Protein AF-A0A9N8F474-F1 (afdb_monomer)

pLDDT: mean 80.39, std 17.14, range [40.31, 98.0]

Structure (mmCIF, N/CA/C/O backbone):
data_AF-A0A9N8F474-F1
#
_entry.id   AF-A0A9N8F474-F1
#
loop_
_atom_site.group_PDB
_atom_site.id
_atom_site.type_symbol
_atom_site.label_atom_id
_atom_site.label_alt_id
_atom_site.label_comp_id
_atom_site.label_asym_id
_atom_site.label_entity_id
_atom_site.label_seq_id
_atom_site.pdbx_PDB_ins_code
_atom_site.Cartn_x
_atom_site.Cartn_y
_atom_site.Cartn_z
_atom_site.occupancy
_atom_site.B_iso_or_equiv
_atom_site.auth_seq_id
_atom_site.auth_comp_id
_atom_site.auth_asym_id
_atom_site.auth_atom_id
_atom_site.pdbx_PDB_model_num
ATOM 1 N N . MET A 1 1 ? -21.278 -28.109 50.507 1.00 54.94 1 MET A N 1
ATOM 2 C CA . MET A 1 1 ? -21.586 -27.695 49.120 1.00 54.94 1 MET A CA 1
ATOM 3 C C . MET A 1 1 ? -20.264 -27.519 48.391 1.00 54.94 1 MET A C 1
ATOM 5 O O . MET A 1 1 ? -19.401 -26.873 48.975 1.00 54.94 1 MET A O 1
ATOM 9 N N . PRO A 1 2 ? -20.052 -28.105 47.200 1.00 52.50 2 PRO A N 1
ATOM 10 C CA . PRO A 1 2 ? -18.845 -27.844 46.427 1.00 52.50 2 PRO A CA 1
ATOM 11 C C . PRO A 1 2 ? -18.921 -26.422 45.865 1.00 52.50 2 PRO A C 1
ATOM 13 O O . PRO A 1 2 ? -19.899 -26.062 45.213 1.00 52.50 2 PRO A O 1
ATOM 16 N N . THR A 1 3 ? -17.913 -25.607 46.153 1.00 63.47 3 THR A N 1
ATOM 17 C CA . THR A 1 3 ? -17.744 -24.276 45.567 1.00 63.47 3 THR A CA 1
ATOM 18 C C . THR A 1 3 ? -17.304 -24.424 44.117 1.00 63.47 3 THR A C 1
ATOM 20 O O . THR A 1 3 ? -16.264 -25.024 43.844 1.00 63.47 3 THR A O 1
ATOM 23 N N . VAL A 1 4 ? -18.104 -23.894 43.193 1.00 65.75 4 VAL A N 1
ATOM 24 C CA . VAL A 1 4 ? -17.741 -23.791 41.776 1.00 65.75 4 VAL A CA 1
ATOM 25 C C . VAL A 1 4 ? -16.506 -22.883 41.665 1.00 65.75 4 VAL A C 1
ATOM 27 O O . VAL A 1 4 ? -16.487 -21.836 42.321 1.00 65.75 4 VAL A O 1
ATOM 30 N N . PRO A 1 5 ? -15.470 -23.260 40.892 1.00 64.06 5 PRO A N 1
ATOM 31 C CA . PRO A 1 5 ? -14.311 -22.402 40.680 1.00 64.06 5 PRO A CA 1
ATOM 32 C C . PRO A 1 5 ? -14.749 -21.079 40.040 1.00 64.06 5 PRO A C 1
ATOM 34 O O . PRO A 1 5 ? -15.661 -21.093 39.210 1.00 64.06 5 PRO A O 1
ATOM 37 N N . PRO A 1 6 ? -14.125 -19.942 40.385 1.00 66.50 6 PRO A N 1
ATOM 38 C CA . PRO A 1 6 ? -14.430 -18.683 39.726 1.00 66.50 6 PRO A CA 1
ATOM 39 C C . PRO A 1 6 ? -14.176 -18.817 38.221 1.00 66.50 6 PRO A C 1
ATOM 41 O O . PRO A 1 6 ? -13.111 -19.272 37.798 1.00 66.50 6 PRO A O 1
ATOM 44 N N . THR A 1 7 ? -15.175 -18.443 37.423 1.00 70.62 7 THR A N 1
ATOM 45 C CA . THR A 1 7 ? -15.062 -18.343 35.967 1.00 70.62 7 THR A CA 1
ATOM 46 C C . THR A 1 7 ? -13.874 -17.444 35.637 1.00 70.62 7 THR A C 1
ATOM 48 O O . THR A 1 7 ? -13.759 -16.355 36.205 1.00 70.62 7 THR A O 1
ATOM 51 N N . ALA A 1 8 ? -12.976 -17.908 34.763 1.00 60.12 8 ALA A N 1
ATOM 52 C CA . ALA A 1 8 ? -11.821 -17.123 34.345 1.00 60.12 8 ALA A CA 1
ATOM 53 C C . ALA A 1 8 ? -12.282 -15.735 33.856 1.00 60.12 8 ALA A C 1
ATOM 55 O O . ALA A 1 8 ? -13.312 -15.651 33.178 1.00 60.12 8 ALA A O 1
ATOM 56 N N . PRO A 1 9 ? -11.565 -14.652 34.210 1.00 59.81 9 PRO A N 1
ATOM 57 C CA . PRO A 1 9 ? -11.902 -13.327 33.714 1.00 59.81 9 PRO A CA 1
ATOM 58 C C . PRO A 1 9 ? -11.896 -13.345 32.178 1.00 59.81 9 PRO A C 1
ATOM 60 O O . PRO A 1 9 ? -11.058 -14.035 31.588 1.00 59.81 9 PRO A O 1
ATOM 63 N N . PRO A 1 10 ? -12.825 -12.629 31.520 1.00 56.75 10 PRO A N 1
ATOM 64 C CA . PRO A 1 10 ? -12.856 -12.565 30.067 1.00 56.75 10 PRO A CA 1
ATOM 65 C C . PRO A 1 10 ? -11.490 -12.105 29.557 1.00 56.75 10 PRO A C 1
ATOM 67 O O . PRO A 1 10 ? -10.921 -11.138 30.066 1.00 56.75 10 PRO A O 1
ATOM 70 N N . THR A 1 11 ? -10.940 -12.831 28.585 1.00 60.16 11 THR A N 1
ATOM 71 C CA . THR A 1 11 ? -9.670 -12.484 27.950 1.00 60.16 11 THR A CA 1
ATOM 72 C C . THR A 1 11 ? -9.815 -11.097 27.332 1.00 60.16 11 THR A C 1
ATOM 74 O O . THR A 1 11 ? -10.579 -10.914 26.386 1.00 60.16 11 THR A O 1
ATOM 77 N N . VAL A 1 12 ? -9.127 -10.100 27.892 1.00 60.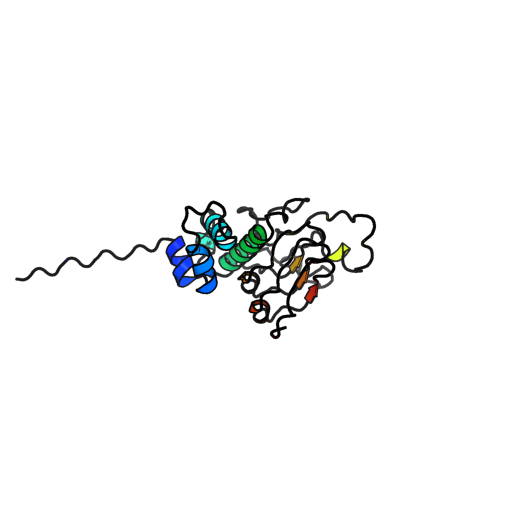81 12 VAL A N 1
ATOM 78 C CA . VAL A 1 12 ? -9.090 -8.759 27.306 1.00 60.81 12 VAL A CA 1
ATOM 79 C C . VAL A 1 12 ? -8.252 -8.859 26.038 1.00 60.81 12 VAL A C 1
ATOM 81 O O . VAL A 1 12 ? -7.035 -9.033 26.103 1.00 60.81 12 VAL A O 1
ATOM 84 N N . PHE A 1 13 ? -8.904 -8.803 24.881 1.00 72.25 13 PHE A N 1
ATOM 85 C CA . PHE A 1 13 ? -8.205 -8.710 23.608 1.00 72.25 13 PHE A CA 1
ATOM 86 C C . PHE A 1 13 ? -7.536 -7.342 23.509 1.00 72.25 13 PHE A C 1
ATOM 88 O O . PHE A 1 13 ? -8.200 -6.311 23.559 1.00 72.25 13 PHE A O 1
ATOM 95 N N . THR A 1 14 ? -6.210 -7.329 23.384 1.00 90.62 14 THR A N 1
ATOM 96 C CA . THR A 1 14 ? -5.489 -6.109 23.014 1.00 90.62 14 THR A CA 1
ATOM 97 C C . THR A 1 14 ? -5.844 -5.736 21.574 1.00 90.62 14 THR A C 1
ATOM 99 O O . THR A 1 14 ? -6.107 -6.625 20.763 1.00 90.62 14 THR A O 1
ATOM 102 N N . THR A 1 15 ? -5.804 -4.449 21.217 1.00 93.19 15 THR A N 1
ATOM 103 C CA . THR A 1 15 ? -6.051 -3.985 19.835 1.00 93.19 15 THR A CA 1
ATOM 104 C C . THR A 1 15 ? -5.166 -4.720 18.827 1.00 93.19 15 THR A C 1
ATOM 106 O O . THR A 1 15 ? -5.644 -5.195 17.801 1.00 93.19 15 THR A O 1
ATOM 109 N N . ARG A 1 16 ? -3.887 -4.923 19.173 1.00 94.19 16 ARG A N 1
ATOM 110 C CA . ARG A 1 16 ? -2.945 -5.740 18.394 1.00 94.19 16 ARG A CA 1
ATOM 111 C C . ARG A 1 16 ? -3.436 -7.178 18.212 1.00 94.19 16 ARG A C 1
ATOM 113 O O . ARG A 1 16 ? -3.408 -7.696 17.102 1.00 94.19 16 ARG A O 1
ATOM 120 N N . GLY A 1 17 ? -3.886 -7.823 19.290 1.00 93.31 17 GLY A N 1
ATOM 121 C CA . GLY A 1 17 ? -4.419 -9.184 19.245 1.00 93.31 17 GLY A CA 1
ATOM 122 C C . GLY A 1 17 ? -5.680 -9.291 18.388 1.00 93.31 17 GLY A C 1
ATOM 123 O O . GLY A 1 17 ? -5.787 -10.212 17.586 1.00 93.31 17 GLY A O 1
ATOM 124 N N . PHE A 1 18 ? -6.594 -8.325 18.504 1.00 94.31 18 PHE A N 1
ATOM 125 C CA . PHE A 1 18 ? -7.793 -8.246 17.671 1.00 94.31 18 PHE A CA 1
ATOM 126 C C . PHE A 1 18 ? -7.441 -8.140 16.181 1.00 94.31 18 PHE A C 1
ATOM 128 O O . PHE A 1 18 ? -7.927 -8.943 15.386 1.00 94.31 18 PHE A O 1
ATOM 135 N N . ILE A 1 19 ? -6.542 -7.220 15.816 1.00 95.88 19 ILE A N 1
ATOM 136 C CA . ILE A 1 19 ? -6.105 -7.026 14.427 1.00 95.88 19 ILE A CA 1
ATOM 137 C C . ILE A 1 19 ? -5.491 -8.306 13.852 1.00 95.88 19 ILE A C 1
ATOM 139 O O . ILE A 1 19 ? -5.886 -8.750 12.776 1.00 95.88 19 ILE A O 1
ATOM 143 N N . LEU A 1 20 ? -4.563 -8.925 14.585 1.00 94.56 20 LEU A N 1
ATOM 144 C CA . LEU A 1 20 ? -3.859 -10.129 14.140 1.00 94.56 20 LEU A CA 1
ATOM 145 C C . LEU A 1 20 ? -4.769 -11.349 13.973 1.00 94.56 20 LEU A C 1
ATOM 147 O O . LEU A 1 20 ? -4.460 -12.216 13.165 1.00 94.56 20 LEU A O 1
ATOM 151 N N . GLN A 1 21 ? -5.838 -11.449 14.762 1.00 93.19 21 GLN A N 1
ATOM 152 C CA . GLN A 1 21 ? -6.703 -12.632 14.775 1.00 93.19 21 GLN A CA 1
ATOM 153 C C . GLN A 1 21 ? -7.987 -12.466 13.964 1.00 93.19 21 GLN A C 1
ATOM 155 O O . GLN A 1 21 ? -8.597 -13.464 13.593 1.00 93.19 21 GLN A O 1
ATOM 160 N N . THR A 1 22 ? -8.422 -11.225 13.733 1.00 93.69 22 THR A N 1
ATOM 161 C CA . THR A 1 22 ? -9.752 -10.941 13.172 1.00 93.69 22 THR A CA 1
ATOM 162 C C . THR A 1 22 ? -9.691 -10.117 11.894 1.00 93.69 22 THR A C 1
ATOM 164 O O . THR A 1 22 ? -10.560 -10.269 11.040 1.00 93.69 22 THR A O 1
ATOM 167 N N . VAL A 1 23 ? -8.699 -9.234 11.758 1.00 95.75 23 VAL A N 1
ATOM 168 C CA . VAL A 1 23 ? -8.669 -8.240 10.675 1.00 95.75 23 VAL A CA 1
ATOM 169 C C . VAL A 1 23 ? -7.719 -8.654 9.556 1.00 95.75 23 VAL A C 1
ATOM 171 O O . VAL A 1 23 ? -8.081 -8.583 8.385 1.00 95.75 23 VAL A O 1
ATOM 174 N N . LEU A 1 24 ? -6.503 -9.084 9.899 1.00 96.50 24 LEU A N 1
ATOM 175 C CA . LEU A 1 24 ? -5.498 -9.484 8.915 1.00 96.50 24 LEU A CA 1
ATOM 176 C C . LEU A 1 24 ? -5.689 -10.948 8.483 1.00 96.50 24 LEU A C 1
ATOM 178 O O . LEU A 1 24 ? -5.921 -11.803 9.337 1.00 96.50 24 LEU A O 1
ATOM 182 N N . PRO A 1 25 ? -5.519 -11.276 7.187 1.00 95.06 25 PRO A N 1
ATOM 183 C CA . PRO A 1 25 ? -5.459 -12.662 6.733 1.00 95.06 25 PRO A CA 1
ATOM 184 C C . PRO A 1 25 ? -4.315 -13.442 7.393 1.00 95.06 25 PRO A C 1
ATOM 186 O O . PRO A 1 25 ? -3.241 -12.888 7.637 1.00 95.06 25 PRO A O 1
ATOM 189 N N . ASP A 1 26 ? -4.499 -14.753 7.578 1.00 93.75 26 ASP A N 1
ATOM 190 C CA . ASP A 1 26 ? -3.534 -15.651 8.233 1.00 93.75 26 ASP A CA 1
ATOM 191 C C . ASP A 1 26 ? -2.095 -15.517 7.714 1.00 93.75 26 ASP A C 1
ATOM 193 O O . ASP A 1 26 ? -1.146 -15.544 8.497 1.00 93.75 26 ASP A O 1
ATOM 197 N N . ALA A 1 27 ? -1.914 -15.404 6.395 1.00 92.44 27 ALA A N 1
ATOM 198 C CA . ALA A 1 27 ? -0.589 -15.289 5.787 1.00 92.44 27 ALA A CA 1
ATOM 199 C C . ALA A 1 27 ? 0.128 -14.004 6.237 1.00 92.44 27 ALA A C 1
ATOM 201 O O . ALA A 1 27 ? 1.267 -14.059 6.702 1.00 92.44 27 ALA A O 1
ATOM 202 N N . THR A 1 28 ? -0.574 -12.872 6.190 1.00 95.25 28 THR A N 1
ATOM 203 C CA . THR A 1 28 ? -0.078 -11.572 6.651 1.00 95.25 28 THR A CA 1
ATOM 204 C C . THR A 1 28 ? 0.131 -11.560 8.164 1.00 95.25 28 THR A C 1
ATOM 206 O O . THR A 1 28 ? 1.181 -11.126 8.631 1.00 95.25 28 THR A O 1
ATOM 209 N N . ALA A 1 29 ? -0.808 -12.099 8.948 1.00 94.38 29 ALA A N 1
ATOM 210 C CA . ALA A 1 29 ? -0.666 -12.196 10.401 1.00 94.38 29 ALA A CA 1
ATOM 211 C C . ALA A 1 29 ? 0.572 -13.020 10.799 1.00 94.38 29 ALA A C 1
ATOM 213 O O . ALA A 1 29 ? 1.308 -12.637 11.706 1.00 94.38 29 ALA A O 1
ATOM 214 N N . ARG A 1 30 ? 0.868 -14.114 10.084 1.00 91.38 30 ARG A N 1
ATOM 215 C CA . ARG A 1 30 ? 2.106 -14.887 10.279 1.00 91.38 30 ARG A CA 1
ATOM 216 C C . ARG A 1 30 ? 3.356 -14.104 9.896 1.00 91.38 30 ARG A C 1
ATOM 218 O O . ARG A 1 30 ? 4.344 -14.214 10.611 1.00 91.38 30 ARG A O 1
ATOM 225 N N . ALA A 1 31 ? 3.324 -13.315 8.823 1.00 90.38 31 ALA A N 1
ATOM 226 C CA . ALA A 1 31 ? 4.448 -12.458 8.433 1.00 90.38 31 ALA A CA 1
ATOM 227 C C . ALA A 1 31 ? 4.742 -11.353 9.467 1.00 90.38 31 ALA A C 1
ATOM 229 O O . ALA A 1 31 ? 5.889 -10.932 9.613 1.00 90.38 31 ALA A O 1
ATOM 230 N N . VAL A 1 32 ? 3.720 -10.909 10.206 1.00 91.00 32 VAL A N 1
ATOM 231 C CA . VAL A 1 32 ? 3.880 -10.021 11.366 1.00 91.00 32 VAL A CA 1
ATOM 232 C C . VAL A 1 32 ? 4.442 -10.774 12.578 1.00 91.00 32 VAL A C 1
ATOM 234 O O . VAL A 1 32 ? 5.314 -10.257 13.263 1.00 91.00 32 VAL A O 1
ATOM 237 N N . ILE A 1 33 ? 3.916 -11.966 12.886 1.00 85.69 33 ILE A N 1
ATOM 238 C CA . ILE A 1 33 ? 4.252 -12.707 14.116 1.00 85.69 33 ILE A CA 1
ATOM 239 C C . ILE A 1 33 ? 5.614 -13.392 14.039 1.00 85.69 33 ILE A C 1
ATOM 241 O O . ILE A 1 33 ? 6.302 -13.429 15.049 1.00 85.69 33 ILE A O 1
ATOM 245 N N . GLY A 1 34 ? 6.003 -13.926 12.878 1.00 75.56 34 GLY A N 1
ATOM 246 C CA . GLY A 1 34 ? 7.285 -14.621 12.674 1.00 75.56 34 GLY A CA 1
ATOM 247 C C . GLY A 1 34 ? 8.519 -13.718 12.781 1.00 75.56 34 GLY A C 1
ATOM 248 O O . GLY A 1 34 ? 9.623 -14.133 12.443 1.00 75.56 34 GLY A O 1
ATOM 249 N N . ASP A 1 35 ? 8.303 -12.482 13.211 1.00 68.12 35 ASP A N 1
ATOM 250 C CA . ASP A 1 35 ? 9.274 -11.462 13.518 1.00 68.12 35 ASP A CA 1
ATOM 251 C C . ASP A 1 35 ? 9.293 -11.343 15.051 1.00 68.12 35 ASP A C 1
ATOM 253 O O . ASP A 1 35 ? 8.537 -10.575 15.646 1.00 68.12 35 ASP A O 1
ATOM 257 N N . ASP A 1 36 ? 10.066 -12.215 15.705 1.00 53.78 36 ASP A N 1
ATOM 258 C CA . ASP A 1 36 ? 10.011 -12.493 17.148 1.00 53.78 36 ASP A CA 1
ATOM 259 C C . ASP A 1 36 ? 10.498 -11.323 18.038 1.00 53.78 36 ASP A C 1
ATOM 261 O O . ASP A 1 36 ? 11.230 -11.554 18.987 1.00 53.78 36 ASP A O 1
ATOM 265 N N . GLY A 1 37 ? 10.179 -10.055 17.754 1.00 53.81 37 GLY A N 1
ATOM 266 C CA . GLY A 1 37 ? 10.470 -8.874 18.594 1.00 53.81 37 GLY A CA 1
ATOM 267 C C . GLY A 1 37 ? 11.953 -8.565 18.885 1.00 53.81 37 GLY A C 1
ATOM 268 O O . GLY A 1 37 ? 12.254 -7.497 19.410 1.00 53.81 37 GLY A O 1
ATOM 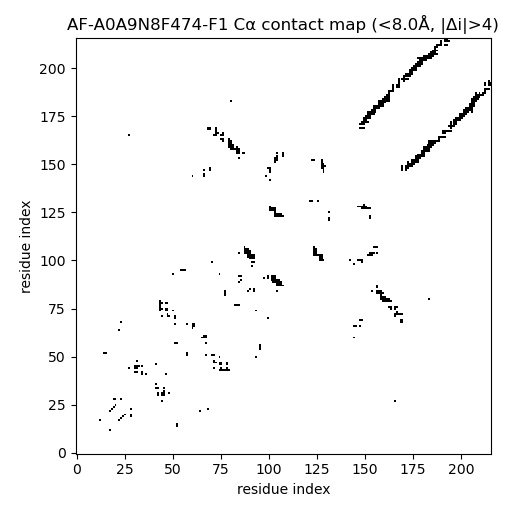269 N N . ASP A 1 38 ? 12.856 -9.477 18.530 1.00 54.78 38 ASP A N 1
ATOM 270 C CA . ASP A 1 38 ? 14.304 -9.491 18.766 1.00 54.78 38 ASP A CA 1
ATOM 271 C C . ASP A 1 38 ? 15.071 -9.627 17.431 1.00 54.78 38 ASP A C 1
ATOM 273 O O . ASP A 1 38 ? 16.297 -9.760 17.380 1.00 54.78 38 ASP A O 1
ATOM 277 N N . SER A 1 39 ? 14.348 -9.605 16.306 1.00 59.03 39 SER A N 1
ATOM 278 C CA . SER A 1 39 ? 14.930 -9.577 14.972 1.00 59.03 39 SER A CA 1
ATOM 279 C C . SER A 1 39 ? 15.583 -8.213 14.732 1.00 59.03 39 SER A C 1
ATOM 281 O O . SER A 1 39 ? 14.953 -7.159 14.757 1.00 59.03 39 SER A O 1
ATOM 283 N N . ALA A 1 40 ? 16.882 -8.226 14.431 1.00 65.62 40 ALA A N 1
ATOM 284 C CA . ALA A 1 40 ? 17.643 -7.020 14.088 1.00 65.62 40 ALA A CA 1
ATOM 285 C C . ALA A 1 40 ? 17.110 -6.280 12.837 1.00 65.62 40 ALA A C 1
ATOM 287 O O . ALA A 1 40 ? 17.565 -5.179 12.533 1.00 65.62 40 ALA A O 1
ATOM 288 N N . MET A 1 41 ? 16.185 -6.897 12.093 1.00 71.75 41 MET A N 1
ATOM 289 C CA . MET A 1 41 ? 15.582 -6.403 10.857 1.00 71.75 41 MET A CA 1
ATOM 290 C C . MET A 1 41 ? 14.106 -6.833 10.819 1.00 71.75 41 MET A C 1
ATOM 292 O O . MET A 1 41 ? 13.839 -7.962 10.403 1.00 71.75 41 MET A O 1
ATOM 296 N N . PRO A 1 42 ? 13.163 -5.976 11.240 1.00 87.62 42 PRO A N 1
ATOM 297 C CA . PRO A 1 42 ? 11.756 -6.340 11.262 1.00 87.62 42 PRO A CA 1
ATOM 298 C C . PRO A 1 42 ? 11.149 -6.453 9.855 1.00 87.62 42 PRO A C 1
ATOM 300 O O . PRO A 1 42 ? 11.547 -5.736 8.929 1.00 87.62 42 PRO A O 1
ATOM 303 N N . SER A 1 43 ? 10.152 -7.322 9.681 1.00 91.88 43 SER A N 1
ATOM 304 C CA . SER A 1 43 ? 9.441 -7.494 8.411 1.00 91.88 43 SER A CA 1
ATOM 305 C C . SER A 1 43 ? 8.669 -6.219 8.030 1.00 91.88 43 SER A C 1
ATOM 307 O O . SER A 1 43 ? 8.256 -5.455 8.909 1.00 91.88 43 SER A O 1
ATOM 309 N N . PRO A 1 44 ? 8.438 -5.945 6.731 1.00 94.94 44 PRO A N 1
ATOM 310 C CA . PRO A 1 44 ? 7.611 -4.813 6.315 1.00 94.94 44 PRO A CA 1
ATOM 311 C C . PRO A 1 44 ? 6.208 -4.815 6.931 1.00 94.94 44 PRO A C 1
ATOM 313 O O . PRO A 1 44 ? 5.703 -3.757 7.296 1.00 94.94 44 PRO A O 1
ATOM 316 N N . GLN A 1 45 ? 5.598 -5.994 7.081 1.00 96.19 45 GLN A N 1
ATOM 317 C CA . GLN A 1 45 ? 4.280 -6.169 7.691 1.00 96.19 45 GLN A CA 1
ATOM 318 C C . GLN A 1 45 ? 4.310 -5.839 9.187 1.00 96.19 45 GLN A C 1
ATOM 320 O O . GLN A 1 45 ? 3.419 -5.151 9.683 1.00 96.19 45 GLN A O 1
ATOM 325 N N . SER A 1 46 ? 5.341 -6.302 9.901 1.00 94.94 46 SER A N 1
ATOM 326 C CA . SER A 1 46 ? 5.557 -5.994 11.318 1.00 94.94 46 SER A CA 1
ATOM 327 C C . SER A 1 46 ? 5.716 -4.487 11.530 1.00 94.94 46 SER A C 1
ATOM 329 O O . SER A 1 46 ? 4.964 -3.884 12.294 1.00 94.94 46 SER A O 1
ATOM 331 N N . GLN A 1 47 ? 6.588 -3.840 10.749 1.00 94.88 47 GLN A N 1
ATOM 332 C CA . GLN A 1 47 ? 6.774 -2.385 10.789 1.00 94.88 47 GLN A CA 1
ATOM 333 C C . GLN A 1 47 ? 5.480 -1.619 10.472 1.00 94.88 47 GLN A C 1
ATOM 335 O O . GLN A 1 47 ? 5.154 -0.650 11.158 1.00 94.88 47 GLN A O 1
ATOM 340 N N . ALA A 1 48 ? 4.719 -2.061 9.467 1.00 97.06 48 ALA A N 1
ATOM 341 C CA . ALA A 1 48 ? 3.443 -1.454 9.106 1.00 97.06 48 ALA A CA 1
ATOM 342 C C . ALA A 1 48 ? 2.405 -1.570 10.227 1.00 97.06 48 ALA A C 1
ATOM 344 O O . ALA A 1 48 ? 1.728 -0.583 10.526 1.00 97.06 48 ALA A O 1
ATOM 345 N N . LEU A 1 49 ? 2.301 -2.739 10.874 1.00 96.81 49 LEU A N 1
ATOM 346 C CA . LEU A 1 49 ? 1.377 -2.925 11.989 1.00 96.81 49 LEU A CA 1
ATOM 347 C C . LEU A 1 49 ? 1.761 -2.023 13.162 1.00 96.81 49 LEU A C 1
ATOM 349 O O . LEU A 1 49 ? 0.913 -1.285 13.660 1.00 96.81 49 LEU A O 1
ATOM 353 N N . GLU A 1 50 ? 3.026 -2.047 13.581 1.00 95.31 50 GLU A N 1
ATOM 354 C CA . GLU A 1 50 ? 3.495 -1.251 14.718 1.00 95.31 50 GLU A CA 1
ATOM 355 C C . GLU A 1 50 ? 3.347 0.258 14.465 1.00 95.31 50 GLU A C 1
ATOM 357 O O . GLU A 1 50 ? 3.008 1.001 15.385 1.00 95.31 50 GLU A O 1
ATOM 362 N N . TRP A 1 51 ? 3.505 0.715 13.217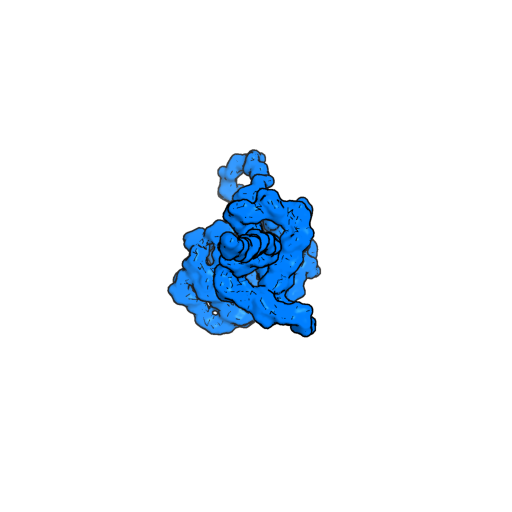 1.00 96.19 51 TRP A N 1
ATOM 363 C CA . TRP A 1 51 ? 3.168 2.085 12.826 1.00 96.19 51 TRP A CA 1
ATOM 364 C C . TRP A 1 51 ? 1.656 2.354 12.940 1.00 96.19 51 TRP A C 1
ATOM 366 O O . TRP A 1 51 ? 1.250 3.296 13.614 1.00 96.19 51 TRP A O 1
ATOM 376 N N . THR A 1 52 ? 0.784 1.507 12.376 1.00 96.56 52 THR A N 1
ATOM 377 C CA . THR A 1 52 ? -0.677 1.724 12.479 1.00 96.56 52 THR A CA 1
ATOM 378 C C . THR A 1 52 ? -1.199 1.711 13.919 1.00 96.56 52 THR A C 1
ATOM 380 O O . THR A 1 52 ? -2.099 2.482 14.242 1.00 96.56 52 THR A O 1
ATOM 383 N N . LEU A 1 53 ? -0.624 0.887 14.803 1.00 96.00 53 LEU A N 1
ATOM 384 C CA . LEU A 1 53 ? -0.995 0.817 16.222 1.00 96.00 53 LEU A CA 1
ATOM 385 C C . LEU A 1 53 ? -0.684 2.105 16.996 1.00 96.00 53 LEU A C 1
ATOM 387 O O . LEU A 1 53 ? -1.270 2.333 18.053 1.00 96.00 53 LEU A O 1
ATOM 391 N N . GLN A 1 54 ? 0.226 2.935 16.485 1.00 96.69 54 GLN A N 1
ATOM 392 C CA . GLN A 1 54 ? 0.584 4.222 17.078 1.00 96.69 54 GLN A CA 1
ATOM 393 C C . GLN A 1 54 ? -0.283 5.380 16.574 1.00 96.69 54 GLN A C 1
ATOM 395 O O . GLN A 1 54 ? -0.122 6.501 17.057 1.00 96.69 54 GLN A O 1
ATOM 400 N N . ASP A 1 55 ? -1.197 5.141 15.629 1.00 95.62 55 ASP A N 1
ATOM 401 C CA . ASP A 1 55 ? -2.095 6.180 15.140 1.00 95.62 55 ASP A CA 1
ATOM 402 C C . ASP A 1 55 ? -3.110 6.591 16.225 1.00 95.62 55 ASP A C 1
ATOM 404 O O . ASP A 1 55 ? -3.958 5.778 16.608 1.00 95.62 55 ASP A O 1
ATOM 408 N N . PRO A 1 56 ? -3.112 7.864 16.674 1.00 95.25 56 PRO A N 1
ATOM 409 C CA . PRO A 1 56 ? -4.066 8.349 17.673 1.00 95.25 56 PRO A CA 1
ATOM 410 C C . PRO A 1 56 ? -5.537 8.235 17.247 1.00 95.25 56 PRO A C 1
ATOM 412 O O . PRO A 1 56 ? -6.429 8.290 18.090 1.00 95.25 56 PRO A O 1
ATOM 415 N N . SER A 1 57 ? -5.798 8.117 15.944 1.00 92.81 57 SER A N 1
ATOM 416 C CA . SER A 1 57 ? -7.131 8.007 15.356 1.00 92.81 57 SER A CA 1
ATOM 417 C C . SER A 1 57 ? -7.546 6.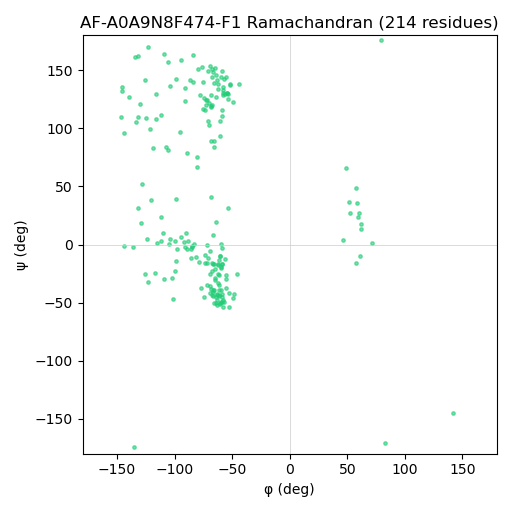575 15.010 1.00 92.81 57 SER A C 1
ATOM 419 O O . SER A 1 57 ? -8.655 6.397 14.512 1.00 92.81 57 SER A O 1
ATOM 421 N N . LEU A 1 58 ? -6.726 5.554 15.305 1.00 93.56 58 LEU A N 1
ATOM 422 C CA . LEU A 1 58 ? -6.990 4.151 14.942 1.00 93.56 58 LEU A CA 1
ATOM 423 C C . LEU A 1 58 ? -8.404 3.681 15.312 1.00 93.56 58 LEU A C 1
ATOM 425 O O . LEU A 1 58 ? -9.104 3.090 14.492 1.00 93.56 58 LEU A O 1
ATOM 429 N N . GLU A 1 59 ? -8.858 3.980 16.529 1.00 91.56 59 GLU A N 1
ATOM 430 C CA . GLU A 1 59 ? -10.180 3.556 17.010 1.00 91.56 59 GLU A CA 1
ATOM 431 C C . GLU A 1 59 ? -11.338 4.132 16.184 1.00 91.56 59 GLU A C 1
ATOM 433 O O . GLU A 1 59 ? -12.398 3.516 16.105 1.00 91.56 59 GLU A O 1
ATOM 438 N N . THR A 1 60 ? -11.138 5.279 15.526 1.00 89.69 60 THR A N 1
ATOM 439 C CA . THR A 1 60 ? -12.177 5.925 14.706 1.00 89.69 60 THR A CA 1
ATOM 440 C C . THR A 1 60 ? -12.466 5.176 13.408 1.00 89.69 60 THR A C 1
ATOM 442 O O . THR A 1 60 ? -13.502 5.418 12.797 1.00 89.69 60 THR A O 1
ATOM 445 N N . TYR A 1 61 ? -11.570 4.271 13.001 1.00 89.31 61 TYR A N 1
ATOM 446 C CA . TYR A 1 61 ? -11.587 3.651 11.676 1.00 89.31 61 TYR A CA 1
ATOM 447 C C . TYR A 1 61 ? -11.342 2.155 11.655 1.00 89.31 61 TYR A C 1
ATOM 449 O O . TYR A 1 61 ? -11.369 1.515 10.605 1.00 89.31 61 TYR A O 1
ATOM 457 N N . LEU A 1 62 ? -11.090 1.576 12.822 1.00 91.00 62 LEU A N 1
ATOM 458 C CA . LEU A 1 62 ? -10.911 0.143 12.945 1.00 91.00 62 LEU A CA 1
ATOM 459 C C . LEU A 1 62 ? -12.241 -0.615 12.822 1.00 91.00 62 LEU A C 1
ATOM 461 O O . LEU A 1 62 ? -12.211 -1.811 12.597 1.00 91.00 62 LEU A O 1
ATOM 465 N N . GLN A 1 63 ? -13.402 0.036 12.944 1.00 86.88 63 GLN A N 1
ATOM 466 C CA . GLN A 1 63 ? -14.695 -0.659 12.935 1.00 86.88 63 GLN A CA 1
ATOM 467 C C . GLN A 1 63 ? -15.069 -1.251 11.564 1.00 86.88 63 GLN A C 1
ATOM 469 O O . GLN A 1 63 ? -15.590 -2.364 11.508 1.00 86.88 63 GLN A O 1
ATOM 474 N N . ASP A 1 64 ? -14.828 -0.519 10.473 1.00 83.06 64 ASP A N 1
ATOM 475 C CA . ASP A 1 64 ? -15.091 -0.985 9.101 1.00 83.06 64 ASP A CA 1
ATOM 476 C C . ASP A 1 64 ? -13.927 -1.792 8.504 1.00 83.06 64 ASP A C 1
ATOM 478 O O . ASP A 1 64 ? -14.084 -2.435 7.467 1.00 83.06 64 ASP A O 1
ATOM 482 N N . HIS A 1 65 ? -12.767 -1.766 9.166 1.00 91.00 65 HIS A N 1
ATOM 483 C CA . HIS A 1 65 ? -11.481 -2.310 8.727 1.00 91.00 65 HIS A CA 1
ATOM 484 C C . HIS A 1 65 ? -10.947 -1.770 7.390 1.00 91.00 65 HIS A C 1
ATOM 486 O O . HIS A 1 65 ? -9.764 -1.956 7.114 1.00 91.00 65 HIS A O 1
ATOM 492 N N . GLN A 1 66 ? -11.753 -1.116 6.554 1.00 90.00 66 GLN A N 1
ATOM 493 C CA . GLN A 1 66 ? -11.399 -0.724 5.195 1.00 90.00 66 GLN A CA 1
ATOM 494 C C . GLN A 1 66 ? -10.244 0.268 5.218 1.00 90.00 66 GLN A C 1
ATOM 496 O O . GLN A 1 66 ? -9.219 0.045 4.569 1.00 90.00 66 GLN A O 1
ATOM 501 N N . ARG A 1 67 ? -10.376 1.344 6.000 1.00 92.25 67 ARG A N 1
ATOM 502 C CA . ARG A 1 67 ? -9.312 2.348 6.081 1.00 92.25 67 ARG A CA 1
ATOM 503 C C . ARG A 1 67 ? -8.078 1.805 6.797 1.00 92.25 67 ARG A C 1
ATOM 505 O O . ARG A 1 67 ? -6.954 2.102 6.396 1.00 92.25 67 ARG A O 1
ATOM 512 N N . PHE A 1 68 ? -8.270 0.956 7.809 1.00 95.50 68 PHE A N 1
ATOM 513 C CA . PHE A 1 68 ? -7.161 0.259 8.459 1.00 95.50 68 PHE A CA 1
ATOM 514 C C . PHE A 1 68 ? -6.359 -0.578 7.450 1.00 95.50 68 PHE A C 1
ATOM 516 O O . PHE A 1 68 ? -5.152 -0.383 7.327 1.00 95.50 68 PHE A O 1
ATOM 523 N N . LEU A 1 69 ? -7.020 -1.456 6.690 1.00 96.69 69 LEU A N 1
ATOM 524 C CA . LEU A 1 69 ? -6.388 -2.322 5.692 1.00 96.69 69 LEU A CA 1
ATOM 525 C C . LEU A 1 69 ? -5.711 -1.510 4.584 1.00 96.69 69 LEU A C 1
ATOM 527 O O . LEU A 1 69 ? -4.601 -1.843 4.172 1.00 96.69 69 LEU A O 1
ATOM 531 N N . GLN A 1 70 ? -6.334 -0.412 4.153 1.00 95.19 70 GLN A N 1
ATOM 532 C CA . GLN A 1 70 ? -5.770 0.517 3.179 1.00 95.19 70 GLN A CA 1
ATOM 533 C C . GLN A 1 70 ? -4.459 1.146 3.675 1.00 95.19 70 GLN A C 1
ATOM 535 O O . GLN A 1 70 ? -3.438 1.084 2.984 1.00 95.19 70 GLN A O 1
ATOM 540 N N . ARG A 1 71 ? -4.445 1.703 4.890 1.00 95.88 71 ARG A N 1
ATOM 541 C CA . ARG A 1 71 ? -3.235 2.312 5.469 1.00 95.88 71 ARG A CA 1
ATOM 542 C C . ARG A 1 71 ? -2.172 1.268 5.790 1.00 95.88 71 ARG A C 1
ATOM 544 O O . ARG A 1 71 ? -0.998 1.512 5.528 1.00 95.88 71 ARG A O 1
ATOM 551 N N . PHE A 1 72 ? -2.572 0.096 6.277 1.00 97.94 72 PHE A N 1
ATOM 552 C CA . PHE A 1 72 ? -1.675 -1.028 6.528 1.00 97.94 72 PHE A CA 1
ATOM 553 C C . PHE A 1 72 ? -0.988 -1.514 5.242 1.00 97.94 72 PHE A C 1
ATOM 555 O O . PHE A 1 72 ? 0.227 -1.708 5.228 1.00 97.94 72 PHE A O 1
ATOM 562 N N . ALA A 1 73 ? -1.725 -1.651 4.138 1.00 97.75 73 ALA A N 1
ATOM 563 C CA . ALA A 1 73 ? -1.171 -2.054 2.848 1.00 97.75 73 ALA A CA 1
ATOM 564 C C . ALA A 1 73 ? -0.171 -1.036 2.294 1.00 97.75 73 ALA A C 1
ATOM 566 O O . ALA A 1 73 ? 0.927 -1.403 1.872 1.00 97.75 73 ALA A O 1
ATOM 567 N N . LEU A 1 74 ? -0.517 0.253 2.345 1.00 95.88 74 LEU A N 1
ATOM 568 C CA . LEU A 1 74 ? 0.363 1.333 1.898 1.00 95.88 74 LEU A CA 1
ATOM 569 C C . LEU A 1 74 ? 1.610 1.460 2.786 1.00 95.88 74 LEU A C 1
ATOM 571 O O . LEU A 1 74 ? 2.710 1.653 2.269 1.00 95.88 74 LEU A O 1
ATOM 575 N N . ALA A 1 75 ? 1.478 1.288 4.103 1.00 96.44 75 ALA A N 1
ATOM 576 C CA . ALA A 1 75 ? 2.618 1.248 5.016 1.00 96.44 75 ALA A CA 1
ATOM 577 C C . ALA A 1 75 ? 3.503 0.016 4.770 1.00 96.44 75 ALA A C 1
ATOM 579 O O . ALA A 1 75 ? 4.727 0.125 4.726 1.00 96.44 75 ALA A O 1
ATOM 580 N N . THR A 1 76 ? 2.912 -1.150 4.511 1.00 97.00 76 THR A N 1
ATOM 581 C CA . THR A 1 76 ? 3.676 -2.351 4.140 1.00 97.00 76 THR A CA 1
ATOM 582 C C . THR A 1 76 ? 4.443 -2.111 2.841 1.00 97.00 76 THR A C 1
ATOM 584 O O . THR A 1 76 ? 5.633 -2.412 2.764 1.00 97.00 76 THR A O 1
ATOM 587 N N . PHE A 1 77 ? 3.807 -1.491 1.841 1.00 95.19 77 PHE A N 1
ATOM 588 C CA . PHE A 1 77 ? 4.464 -1.090 0.597 1.00 95.19 77 PHE A CA 1
ATOM 589 C C . PHE A 1 77 ? 5.638 -0.131 0.846 1.00 95.19 77 PHE A C 1
ATOM 591 O O . PHE A 1 77 ? 6.738 -0.358 0.332 1.00 95.19 77 PHE A O 1
ATOM 598 N N . TYR A 1 78 ? 5.451 0.877 1.699 1.00 93.56 78 TYR A N 1
ATOM 599 C CA . TYR A 1 78 ? 6.509 1.792 2.128 1.00 93.56 78 TYR A CA 1
ATOM 600 C C . TYR A 1 78 ? 7.729 1.037 2.676 1.00 93.56 78 TYR A C 1
ATOM 602 O O . TYR A 1 78 ? 8.852 1.230 2.202 1.00 93.56 78 TYR A O 1
ATOM 610 N N . TYR A 1 79 ? 7.525 0.143 3.646 1.00 93.75 79 TYR A N 1
ATOM 611 C CA . TYR A 1 79 ? 8.624 -0.587 4.283 1.00 93.75 79 TYR A CA 1
ATOM 612 C C . TYR A 1 79 ? 9.245 -1.636 3.353 1.00 93.75 79 TYR A C 1
ATOM 614 O O . TYR A 1 79 ? 10.464 -1.803 3.338 1.00 93.75 79 TYR A O 1
ATOM 622 N N . SER A 1 80 ? 8.441 -2.275 2.498 1.00 94.50 80 SER A N 1
ATOM 623 C CA . SER A 1 80 ? 8.911 -3.250 1.503 1.00 94.50 80 SER A CA 1
ATOM 624 C C . SER A 1 80 ? 9.790 -2.636 0.411 1.00 94.50 80 SER A C 1
ATOM 626 O O . SER A 1 80 ? 10.510 -3.361 -0.270 1.00 94.50 80 SER A O 1
ATOM 628 N N . THR A 1 81 ? 9.756 -1.307 0.268 1.00 91.38 81 THR A N 1
ATOM 629 C CA . THR A 1 81 ? 10.547 -0.526 -0.694 1.00 91.38 81 THR A CA 1
ATOM 630 C C . THR A 1 81 ? 11.601 0.355 -0.010 1.00 91.38 81 THR A C 1
ATOM 632 O O . THR A 1 81 ? 12.057 1.362 -0.567 1.00 91.38 81 THR A O 1
ATOM 635 N N . ASN A 1 82 ? 12.001 -0.032 1.210 1.00 87.25 82 ASN A N 1
ATOM 636 C CA . ASN A 1 82 ? 13.046 0.602 2.019 1.00 87.25 82 ASN A CA 1
ATOM 637 C C . ASN A 1 82 ? 12.766 2.080 2.364 1.00 87.25 82 ASN A C 1
ATOM 639 O O . ASN A 1 82 ? 13.689 2.885 2.506 1.00 87.25 82 ASN A O 1
ATOM 643 N N . GLY A 1 83 ? 11.488 2.472 2.423 1.00 77.69 83 GLY A N 1
ATOM 644 C CA . GLY A 1 83 ? 11.067 3.851 2.682 1.00 77.69 83 GLY A CA 1
ATOM 645 C C . GLY A 1 83 ? 11.529 4.864 1.632 1.00 77.69 83 GLY A C 1
ATOM 646 O O . GLY A 1 83 ? 11.458 6.074 1.851 1.00 77.69 83 GLY A O 1
ATOM 647 N N . ASN A 1 84 ? 12.009 4.401 0.472 1.00 70.12 84 ASN A N 1
ATOM 648 C CA . ASN A 1 84 ? 12.485 5.284 -0.594 1.00 70.12 84 ASN A CA 1
ATOM 649 C C . ASN A 1 84 ? 11.348 6.043 -1.287 1.00 70.12 84 ASN A C 1
ATOM 651 O O . ASN A 1 84 ? 11.607 7.045 -1.949 1.00 70.12 84 ASN A O 1
ATOM 655 N N . VAL A 1 85 ? 10.100 5.651 -1.026 1.00 62.81 85 VAL A N 1
ATOM 656 C CA . VAL A 1 85 ? 8.895 6.419 -1.351 1.00 62.81 85 VAL A CA 1
ATOM 657 C C . VAL A 1 85 ? 8.853 7.814 -0.700 1.00 62.81 85 VAL A C 1
ATOM 659 O O . VAL A 1 85 ? 7.923 8.544 -0.996 1.00 62.81 85 VAL A O 1
ATOM 662 N N . SER A 1 86 ? 9.820 8.221 0.138 1.00 55.66 86 SER A N 1
ATOM 663 C CA . SER A 1 86 ? 9.892 9.563 0.762 1.00 55.66 86 SER A CA 1
ATOM 664 C C . SER A 1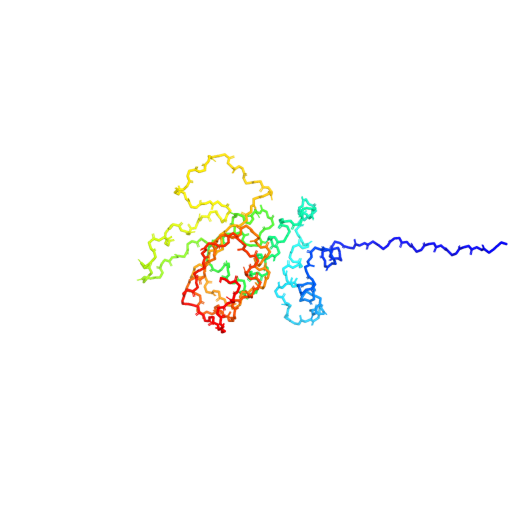 86 ? 11.094 10.425 0.345 1.00 55.66 86 SER A C 1
ATOM 666 O O . SER A 1 86 ? 11.270 11.524 0.867 1.00 55.66 86 SER A O 1
ATOM 668 N N . ARG A 1 87 ? 11.981 9.956 -0.548 1.00 56.84 87 ARG A N 1
ATOM 669 C CA . ARG A 1 87 ? 13.290 10.613 -0.782 1.00 56.84 87 ARG A CA 1
ATOM 670 C C . ARG A 1 87 ? 13.300 11.779 -1.782 1.00 56.84 87 ARG A C 1
ATOM 672 O O . ARG A 1 87 ? 14.351 12.392 -1.955 1.00 56.84 87 ARG A O 1
ATOM 679 N N . GLY A 1 88 ? 12.173 12.123 -2.395 1.00 51.81 88 GLY A N 1
ATOM 680 C CA . GLY A 1 88 ? 12.025 13.337 -3.200 1.00 51.81 88 GLY A CA 1
ATOM 681 C C . GLY A 1 88 ? 10.610 13.859 -3.044 1.00 51.81 88 GLY A C 1
ATOM 682 O O . GLY A 1 88 ? 9.708 13.169 -3.462 1.00 51.81 88 GLY A O 1
ATOM 683 N N . ASN A 1 89 ? 10.424 14.990 -2.358 1.00 55.47 89 ASN A N 1
ATOM 684 C CA . ASN A 1 89 ? 9.182 15.770 -2.206 1.00 55.47 89 ASN A CA 1
ATOM 685 C C . ASN A 1 89 ? 7.851 15.041 -1.862 1.00 55.47 89 ASN A C 1
ATOM 687 O O . ASN A 1 89 ? 6.832 15.709 -1.743 1.00 55.47 89 ASN A O 1
ATOM 691 N N . ASN A 1 90 ? 7.821 13.732 -1.619 1.00 58.06 90 ASN A N 1
ATOM 692 C CA . ASN A 1 90 ? 6.599 12.950 -1.403 1.00 58.06 90 ASN A CA 1
ATOM 693 C C . ASN A 1 90 ? 5.960 13.307 -0.055 1.00 58.06 90 ASN A C 1
ATOM 695 O O . ASN A 1 90 ? 6.443 12.930 1.016 1.00 58.06 90 ASN A O 1
ATOM 699 N N . GLU A 1 91 ? 4.892 14.097 -0.105 1.00 67.00 91 GLU A N 1
ATOM 700 C CA . GLU A 1 91 ? 4.257 14.610 1.096 1.00 67.00 91 GLU A CA 1
ATOM 701 C C . GLU A 1 91 ? 3.439 13.501 1.777 1.00 67.00 91 GLU A C 1
ATOM 703 O O . GLU A 1 91 ? 2.747 12.704 1.148 1.00 67.00 91 GLU A O 1
ATOM 708 N N . LYS A 1 92 ? 3.508 13.483 3.107 1.00 81.69 92 LYS A N 1
ATOM 709 C CA . LYS A 1 92 ? 2.542 12.845 4.013 1.00 81.69 92 LYS A CA 1
ATOM 710 C C . LYS A 1 92 ? 2.517 11.314 4.071 1.00 81.69 92 LYS A C 1
ATOM 712 O O . LYS A 1 92 ? 1.734 10.796 4.861 1.00 81.69 92 LYS A O 1
ATOM 717 N N . TRP A 1 93 ? 3.361 10.586 3.333 1.00 87.56 93 TRP A N 1
ATOM 718 C CA . TRP A 1 93 ? 3.509 9.137 3.545 1.00 87.56 93 TRP A CA 1
ATOM 719 C C . TRP A 1 93 ? 3.841 8.849 5.009 1.00 87.56 93 TRP A C 1
ATOM 721 O O . TRP A 1 93 ? 4.745 9.463 5.575 1.00 87.56 93 TRP A O 1
ATOM 731 N N . LEU A 1 94 ? 3.101 7.914 5.608 1.00 91.69 94 LEU A N 1
ATOM 732 C CA . LEU A 1 94 ? 3.196 7.584 7.031 1.00 91.69 94 LEU A CA 1
ATOM 733 C C . LEU A 1 94 ? 2.908 8.761 7.994 1.00 91.69 94 LEU A C 1
ATOM 735 O O . LEU A 1 94 ? 3.321 8.729 9.154 1.00 91.69 94 LEU A O 1
ATOM 739 N N . ASP A 1 95 ? 2.167 9.783 7.553 1.00 91.12 95 ASP A N 1
ATOM 740 C CA . ASP A 1 95 ? 1.664 10.861 8.411 1.00 91.12 95 ASP A CA 1
ATOM 741 C C . ASP A 1 95 ? 0.272 10.507 8.957 1.00 91.12 95 ASP A C 1
ATOM 743 O O . ASP A 1 95 ? -0.671 10.246 8.205 1.00 91.12 95 ASP A O 1
ATOM 747 N N . TYR A 1 96 ? 0.129 10.515 10.283 1.00 92.38 96 TYR A N 1
ATOM 748 C CA . TYR A 1 96 ? -1.151 10.269 10.953 1.00 92.38 96 TYR A CA 1
ATOM 749 C C . TYR A 1 96 ? -2.167 11.399 10.746 1.00 92.38 96 TYR A C 1
ATOM 751 O O . TYR A 1 96 ? -3.369 11.160 10.794 1.00 92.38 96 TYR A O 1
ATOM 759 N N . ASN A 1 97 ? -1.704 12.622 10.479 1.00 89.62 97 ASN A N 1
ATOM 760 C CA . ASN A 1 97 ? -2.562 13.806 10.397 1.00 89.62 97 ASN A CA 1
ATOM 761 C C . ASN A 1 97 ? -3.181 14.020 9.011 1.00 89.62 97 ASN A C 1
ATOM 763 O O . ASN A 1 97 ? -3.958 14.955 8.827 1.00 89.62 97 ASN A O 1
ATOM 767 N N . HIS A 1 98 ? -2.830 13.187 8.031 1.00 87.38 98 HIS A N 1
ATOM 768 C CA . HIS A 1 98 ? -3.314 13.310 6.663 1.00 87.38 98 HIS A CA 1
ATOM 769 C C . HIS A 1 98 ? -3.941 12.002 6.194 1.00 87.38 98 HIS A C 1
ATOM 771 O O . HIS A 1 98 ? -3.442 10.909 6.470 1.00 87.38 98 HIS A O 1
ATOM 777 N N . HIS A 1 99 ? -5.031 12.124 5.436 1.00 88.31 99 HIS A N 1
ATOM 778 C CA . HIS A 1 99 ? -5.589 10.992 4.711 1.00 88.31 99 HIS A CA 1
ATOM 779 C C . HIS A 1 99 ? -4.583 10.502 3.665 1.00 88.31 99 HIS A C 1
ATOM 781 O O . HIS A 1 99 ? -3.909 11.297 3.013 1.00 88.31 99 HIS A O 1
ATOM 787 N N . GLU A 1 100 ? -4.550 9.200 3.428 1.00 89.00 100 GLU A N 1
ATOM 788 C CA . GLU A 1 100 ? -3.746 8.530 2.405 1.00 89.00 100 GLU A CA 1
ATOM 789 C C . GLU A 1 100 ? -4.062 8.981 0.968 1.00 89.00 100 GLU A C 1
ATOM 791 O O . GLU A 1 100 ? -3.283 8.756 0.050 1.00 89.00 100 GLU A O 1
ATOM 796 N N . CYS A 1 101 ? -5.142 9.747 0.788 1.00 87.31 101 CYS A N 1
ATOM 797 C CA . CYS A 1 101 ? -5.451 10.475 -0.446 1.00 87.31 101 CYS A CA 1
ATOM 798 C C . CYS A 1 101 ? -4.528 11.688 -0.664 1.00 87.31 101 CYS A C 1
ATOM 800 O O . CYS A 1 101 ? -4.657 12.419 -1.640 1.00 87.31 101 CYS A O 1
ATOM 802 N N . HIS A 1 102 ? -3.599 11.926 0.255 1.00 84.19 102 HIS A N 1
ATOM 803 C CA . HIS A 1 102 ? -2.518 12.889 0.112 1.00 84.19 102 HIS A CA 1
ATOM 804 C C . HIS A 1 102 ? -1.151 12.205 0.016 1.00 84.19 102 HIS A C 1
ATOM 806 O O . HIS A 1 102 ? -0.143 12.897 -0.054 1.00 84.19 102 HIS A O 1
ATOM 812 N N . TRP A 1 103 ? -1.099 10.867 0.012 1.00 86.38 103 TRP A N 1
ATOM 813 C CA . TRP A 1 103 ? 0.145 10.105 -0.088 1.00 86.38 103 TRP A CA 1
ATOM 814 C C . TRP A 1 103 ? 0.476 9.864 -1.559 1.00 86.38 103 TRP A C 1
ATOM 816 O O . TRP A 1 103 ? 0.235 8.791 -2.111 1.00 86.38 103 TRP A O 1
ATOM 826 N N . PHE A 1 104 ? 1.012 10.882 -2.220 1.00 77.75 104 PHE A N 1
ATOM 827 C CA . PHE A 1 104 ? 1.427 10.799 -3.618 1.00 77.75 104 PHE A CA 1
ATOM 828 C C . PHE A 1 104 ? 2.825 11.369 -3.801 1.00 77.75 104 PHE A C 1
ATOM 830 O O . PHE A 1 104 ? 3.353 12.077 -2.939 1.00 77.75 104 PHE A O 1
ATOM 837 N N . ALA A 1 105 ? 3.436 11.023 -4.931 1.00 70.94 105 ALA A N 1
ATOM 838 C CA . ALA A 1 105 ? 4.751 11.528 -5.240 1.00 70.94 105 ALA A CA 1
ATOM 839 C C . ALA A 1 105 ? 4.686 12.971 -5.757 1.00 70.94 105 ALA A C 1
ATOM 841 O O . ALA A 1 105 ? 3.919 13.252 -6.686 1.00 70.94 105 ALA A O 1
ATOM 842 N N . LYS A 1 106 ? 5.477 13.876 -5.169 1.00 60.50 106 LYS A N 1
ATOM 843 C CA . LYS A 1 106 ? 5.595 15.266 -5.630 1.00 60.50 106 LYS A CA 1
ATOM 844 C C . LYS A 1 106 ? 6.911 15.415 -6.371 1.00 60.50 106 LYS A C 1
ATOM 846 O O . LYS A 1 106 ? 7.933 14.925 -5.910 1.00 60.50 106 LYS A O 1
ATOM 851 N N . ASP A 1 107 ? 6.881 16.099 -7.506 1.00 56.25 107 ASP A N 1
ATOM 852 C CA . ASP A 1 107 ? 8.070 16.479 -8.275 1.00 56.25 107 ASP A CA 1
ATOM 853 C C . ASP A 1 107 ? 9.066 15.335 -8.524 1.00 56.25 107 ASP A C 1
ATOM 855 O O . ASP A 1 107 ? 10.232 15.387 -8.121 1.00 56.25 107 ASP A O 1
ATOM 859 N N . ALA A 1 108 ? 8.648 14.338 -9.300 1.00 52.84 108 ALA A N 1
ATOM 860 C CA . ALA A 1 108 ? 9.608 13.649 -10.147 1.00 52.84 108 ALA A CA 1
ATOM 861 C C . ALA A 1 108 ? 10.100 14.662 -11.196 1.00 52.84 108 ALA A C 1
ATOM 863 O O . ALA A 1 108 ? 9.532 14.771 -12.283 1.00 52.84 108 ALA A O 1
ATOM 864 N N . GLN A 1 109 ? 11.096 15.486 -10.837 1.00 49.19 109 GLN A N 1
ATOM 865 C CA . GLN A 1 109 ? 11.820 16.304 -11.811 1.00 49.19 109 GLN A CA 1
ATOM 866 C C . GLN A 1 109 ? 12.218 15.361 -12.951 1.00 49.19 109 GLN A C 1
ATOM 868 O O . GLN A 1 109 ? 12.844 14.335 -12.660 1.00 49.19 109 GLN A O 1
ATOM 873 N N . PRO A 1 110 ? 11.816 15.638 -14.202 1.00 46.78 110 PRO A N 1
ATOM 874 C CA . PRO A 1 110 ? 12.261 14.834 -15.319 1.00 46.78 110 PRO A CA 1
ATOM 875 C C . PRO A 1 110 ? 13.781 14.955 -15.350 1.00 46.78 110 PRO A C 1
ATOM 877 O O . PRO A 1 110 ? 14.324 15.998 -15.693 1.00 46.78 110 PRO A O 1
ATOM 880 N N . ASP A 1 111 ? 14.483 13.901 -14.941 1.00 47.03 111 ASP A N 1
ATOM 881 C CA . ASP A 1 111 ? 15.827 13.701 -15.458 1.00 47.03 111 ASP A CA 1
ATOM 882 C C . ASP A 1 111 ? 15.659 13.654 -16.986 1.00 47.03 111 ASP A C 1
ATOM 884 O O . ASP A 1 111 ? 14.732 12.988 -17.456 1.00 47.03 111 ASP A O 1
ATOM 888 N N . ASP A 1 112 ? 16.463 14.438 -17.708 1.00 45.91 112 ASP A N 1
ATOM 889 C CA . ASP A 1 112 ? 16.305 15.026 -19.061 1.00 45.91 112 ASP A CA 1
ATOM 890 C C . ASP A 1 112 ? 15.979 14.062 -20.247 1.00 45.91 112 ASP A C 1
ATOM 892 O O . ASP A 1 112 ? 16.408 14.274 -21.382 1.00 45.91 112 ASP A O 1
ATOM 896 N N . GLN A 1 113 ? 15.254 12.958 -20.046 1.00 50.19 113 GLN A N 1
ATOM 897 C CA . GLN A 1 113 ? 15.073 11.865 -21.012 1.00 50.19 113 GLN A CA 1
ATOM 898 C C . GLN A 1 113 ? 13.676 11.205 -21.013 1.00 50.19 113 GLN A C 1
ATOM 900 O O . GLN A 1 113 ? 13.448 10.300 -21.818 1.00 50.19 113 GLN A O 1
ATOM 905 N N . VAL A 1 114 ? 12.723 11.605 -20.159 1.00 50.56 114 VAL A N 1
ATOM 906 C CA . VAL A 1 114 ? 11.401 10.941 -20.077 1.00 50.56 114 VAL A CA 1
ATOM 907 C C . VAL A 1 114 ? 10.300 11.793 -20.708 1.00 50.56 114 VAL A C 1
ATOM 909 O O . VAL A 1 114 ? 9.543 12.471 -20.028 1.00 50.56 114 VAL A O 1
ATOM 912 N N . THR A 1 115 ? 10.196 11.729 -22.033 1.00 43.78 115 THR A N 1
ATOM 913 C CA . THR A 1 115 ? 9.146 12.385 -22.841 1.00 43.78 115 THR A CA 1
ATOM 914 C C . THR A 1 115 ? 8.155 11.396 -23.472 1.00 43.78 115 THR A C 1
ATOM 916 O O . THR A 1 115 ? 7.348 11.786 -24.307 1.00 43.78 115 THR A O 1
ATOM 919 N N . TYR A 1 116 ? 8.192 10.109 -23.099 1.00 47.09 116 TYR A N 1
ATOM 920 C CA . TYR A 1 116 ? 7.516 9.040 -23.856 1.00 47.09 116 TYR A CA 1
ATOM 921 C C . TYR A 1 116 ? 6.208 8.497 -23.264 1.00 47.09 116 TYR A C 1
ATOM 923 O O . TYR A 1 116 ? 5.643 7.561 -23.826 1.00 47.09 116 TYR A O 1
ATOM 931 N N . LEU A 1 117 ? 5.695 9.057 -22.169 1.00 51.19 117 LEU A N 1
ATOM 932 C CA . LEU A 1 117 ? 4.324 8.783 -21.735 1.00 51.19 117 LEU A CA 1
ATOM 933 C C . LEU A 1 117 ? 3.553 10.098 -21.802 1.00 51.19 117 LEU A C 1
ATOM 935 O O . LEU A 1 117 ? 3.779 10.977 -20.976 1.00 51.19 117 LEU A O 1
ATOM 939 N N . GLU A 1 118 ? 2.652 10.227 -22.777 1.00 47.88 118 GLU A N 1
ATOM 940 C CA . GLU A 1 118 ? 1.784 11.406 -22.973 1.00 47.88 118 GLU A CA 1
ATOM 941 C C . GLU A 1 118 ? 0.927 11.740 -21.721 1.00 47.88 118 GLU A C 1
ATOM 943 O O . GLU A 1 118 ? 0.402 12.846 -21.595 1.00 47.88 118 GLU A O 1
ATOM 948 N N . ASP A 1 119 ? 0.864 10.825 -20.743 1.00 52.19 119 ASP A N 1
ATOM 949 C CA . ASP A 1 119 ? 0.170 10.972 -19.457 1.00 52.19 119 ASP A CA 1
ATOM 950 C C . ASP A 1 119 ? 1.087 11.212 -18.236 1.00 52.19 119 ASP A C 1
ATOM 952 O O . ASP A 1 119 ? 0.583 11.369 -17.123 1.00 52.19 119 ASP A O 1
ATOM 956 N N . TYR A 1 120 ? 2.418 11.282 -18.393 1.00 53.78 120 TYR A N 1
ATOM 957 C CA . TYR A 1 120 ? 3.360 11.484 -17.273 1.00 53.78 120 TYR A CA 1
ATOM 958 C C . TYR A 1 120 ? 3.062 12.769 -16.477 1.00 53.78 120 TYR A C 1
ATOM 960 O O . TYR A 1 120 ? 2.873 12.724 -15.258 1.00 53.78 120 TYR A O 1
ATOM 968 N N . ASP A 1 121 ? 2.895 13.894 -17.177 1.00 54.16 121 ASP A N 1
ATOM 969 C CA . ASP A 1 121 ? 2.522 15.186 -16.579 1.00 54.16 121 ASP A CA 1
ATOM 970 C C . ASP A 1 121 ? 1.107 15.169 -15.974 1.00 54.16 121 ASP A C 1
ATOM 972 O O . ASP A 1 121 ? 0.744 16.016 -15.155 1.00 54.16 121 ASP A O 1
ATOM 976 N N . GLN A 1 122 ? 0.288 14.184 -16.351 1.00 56.38 122 GLN A N 1
ATOM 977 C CA . GLN A 1 122 ? -1.083 14.034 -15.892 1.00 56.38 122 GLN A CA 1
ATOM 978 C C . GLN A 1 122 ? -1.223 13.103 -14.680 1.00 56.38 122 GLN A C 1
ATOM 980 O O . GLN A 1 122 ? -2.354 12.816 -14.299 1.00 56.38 122 GLN A O 1
ATOM 985 N N . MET A 1 123 ? -0.155 12.617 -14.052 1.00 58.22 123 MET A N 1
ATOM 986 C CA . MET A 1 123 ? -0.275 11.663 -12.931 1.00 58.22 123 MET A CA 1
ATOM 987 C C . MET A 1 123 ? 0.467 12.135 -11.674 1.00 58.22 123 MET A C 1
ATOM 989 O O . MET A 1 123 ? 0.061 11.823 -10.556 1.00 58.22 123 MET A O 1
ATOM 993 N N . VAL A 1 124 ? 1.497 12.967 -11.832 1.00 61.78 124 VAL A N 1
ATOM 994 C CA . VAL A 1 124 ? 2.211 13.600 -10.714 1.00 61.78 124 VAL A CA 1
ATOM 995 C C . VAL A 1 124 ? 1.297 14.609 -10.003 1.00 61.78 124 VAL A C 1
ATOM 997 O O . VAL A 1 124 ? 0.495 15.291 -10.640 1.00 61.78 124 VAL A O 1
ATOM 1000 N N . ASN A 1 125 ? 1.412 14.720 -8.676 1.00 65.44 125 ASN A N 1
ATOM 1001 C CA . ASN A 1 125 ? 0.638 15.658 -7.848 1.00 65.44 125 ASN A CA 1
ATOM 1002 C C . ASN A 1 125 ? -0.887 15.465 -7.845 1.00 65.44 125 ASN A C 1
ATOM 1004 O O . ASN A 1 125 ? -1.620 16.381 -7.464 1.00 65.44 125 ASN A O 1
ATOM 1008 N N . LYS A 1 126 ? -1.385 14.297 -8.265 1.00 72.56 126 LYS A N 1
ATOM 1009 C CA . LYS A 1 126 ? -2.821 14.005 -8.245 1.00 72.56 126 LYS A CA 1
ATOM 1010 C C . LYS A 1 126 ? -3.205 13.185 -7.029 1.00 72.56 126 LYS A C 1
ATOM 1012 O O . LYS A 1 126 ? -2.482 12.294 -6.594 1.00 72.56 126 LYS A O 1
ATOM 1017 N N . ASN A 1 127 ? -4.381 13.508 -6.510 1.00 80.94 127 ASN A N 1
ATOM 1018 C CA . ASN A 1 127 ? -5.020 12.783 -5.430 1.00 80.94 127 ASN A CA 1
ATOM 1019 C C . ASN A 1 127 ? -5.239 11.317 -5.862 1.00 80.94 127 ASN A C 1
ATOM 1021 O O . ASN A 1 127 ? -6.016 11.078 -6.788 1.00 80.94 127 ASN A O 1
ATOM 1025 N N . PRO A 1 128 ? -4.604 10.331 -5.204 1.00 86.62 128 PRO A N 1
ATOM 1026 C CA . PRO A 1 128 ? -4.696 8.931 -5.587 1.00 86.62 128 PRO A CA 1
ATOM 1027 C C . PRO A 1 128 ? -6.077 8.309 -5.343 1.00 86.62 128 PRO A C 1
ATOM 1029 O O . PRO A 1 128 ? -6.296 7.164 -5.728 1.00 86.62 128 PRO A O 1
ATOM 1032 N N . CYS A 1 129 ? -7.015 9.023 -4.720 1.00 87.56 129 CYS A N 1
ATOM 1033 C CA . CYS A 1 129 ? -8.397 8.590 -4.506 1.00 87.56 129 CYS A CA 1
ATOM 1034 C C . CYS A 1 129 ? -9.391 9.174 -5.528 1.00 87.56 129 CYS A C 1
ATOM 1036 O O . CYS A 1 129 ? -10.532 8.703 -5.637 1.00 87.56 129 CYS A O 1
ATOM 1038 N N . GLU A 1 130 ? -8.983 10.189 -6.289 1.00 74.81 130 GLU A N 1
ATOM 1039 C CA . GLU A 1 130 ? -9.794 10.833 -7.324 1.00 74.81 130 GLU A CA 1
ATOM 1040 C C . GLU A 1 130 ? -9.330 10.431 -8.725 1.00 74.81 130 GLU A C 1
ATOM 1042 O O . GLU A 1 130 ? -8.194 10.017 -8.933 1.00 74.81 130 GLU A O 1
ATOM 1047 N N . LEU A 1 131 ? -10.236 10.544 -9.698 1.00 59.69 131 LEU A N 1
ATOM 1048 C CA . LEU A 1 131 ? -9.895 10.331 -11.102 1.00 59.69 131 LEU A CA 1
ATOM 1049 C C . LEU A 1 131 ? -8.993 11.470 -11.604 1.00 59.69 131 LEU A C 1
ATOM 1051 O O . LEU A 1 131 ? -9.112 12.602 -11.126 1.00 59.69 131 LEU A O 1
ATOM 1055 N N . PRO A 1 132 ? -8.148 11.236 -12.623 1.00 52.50 132 PRO A N 1
ATOM 1056 C CA . PRO A 1 132 ? -7.536 12.335 -13.347 1.00 52.50 132 PRO A CA 1
ATOM 1057 C C . PRO A 1 132 ? -8.625 13.295 -13.900 1.00 52.50 132 PRO A C 1
ATOM 1059 O O . PRO A 1 132 ? -9.694 12.849 -14.321 1.00 52.50 132 PRO A O 1
ATOM 1062 N N . PRO A 1 133 ? -8.355 14.614 -13.928 1.00 52.22 133 PRO A N 1
ATOM 1063 C CA . PRO A 1 133 ? -9.292 15.727 -14.137 1.00 52.22 133 PRO A CA 1
ATOM 1064 C C . PRO A 1 133 ? -10.073 15.733 -15.464 1.00 52.22 133 PRO A C 1
ATOM 1066 O O . PRO A 1 133 ? -10.894 16.622 -15.670 1.00 52.22 133 PRO A O 1
ATOM 1069 N N . ASN A 1 134 ? -9.877 14.749 -16.347 1.00 49.06 134 ASN A N 1
ATOM 1070 C CA . ASN A 1 134 ? -10.655 14.598 -17.582 1.00 49.06 134 ASN A CA 1
ATOM 1071 C C . ASN A 1 134 ? -11.993 13.866 -17.378 1.00 49.06 134 ASN A C 1
ATOM 1073 O O . ASN A 1 134 ? -12.752 13.703 -18.332 1.00 49.06 134 ASN A O 1
ATOM 1077 N N . VAL A 1 135 ? -12.317 13.459 -16.147 1.00 49.78 135 VAL A N 1
ATOM 1078 C CA . VAL A 1 135 ? -13.654 12.987 -15.775 1.00 49.78 135 VAL A CA 1
ATOM 1079 C C . VAL A 1 135 ? -14.272 14.014 -14.834 1.00 49.78 135 VAL A C 1
ATOM 1081 O O . VAL A 1 135 ? -13.803 14.210 -13.716 1.00 49.78 135 VAL A O 1
ATOM 1084 N N . THR A 1 136 ? -15.308 14.710 -15.298 1.00 40.31 136 THR A N 1
ATOM 1085 C CA . THR A 1 136 ? -16.032 15.736 -14.541 1.00 40.31 136 THR A CA 1
ATOM 1086 C C . THR A 1 136 ? -16.758 15.119 -13.344 1.00 40.31 136 THR A C 1
ATOM 1088 O O . THR A 1 136 ? -17.915 14.715 -13.430 1.00 40.31 136 THR A O 1
ATOM 1091 N N . VAL A 1 137 ? -16.079 15.046 -12.199 1.00 51.66 137 VAL A N 1
ATOM 1092 C CA . VAL A 1 137 ? -16.707 14.765 -10.902 1.00 51.66 137 VAL A CA 1
ATOM 1093 C C . VAL A 1 137 ? -17.197 16.094 -10.300 1.00 51.66 137 VAL A C 1
ATOM 1095 O O . VAL A 1 137 ? -16.514 17.110 -10.448 1.00 51.66 137 VAL A O 1
ATOM 1098 N N . PRO A 1 138 ? -18.366 16.142 -9.631 1.00 43.97 138 PRO A N 1
ATOM 1099 C CA . PRO A 1 138 ? -18.828 17.346 -8.946 1.00 43.97 138 PRO A CA 1
ATOM 1100 C C . PRO A 1 138 ? -17.809 17.809 -7.895 1.00 43.97 138 PRO A C 1
ATOM 1102 O O . PRO A 1 138 ? -17.376 17.028 -7.050 1.00 43.97 138 PRO A O 1
ATOM 1105 N N . THR A 1 139 ? -17.468 19.096 -7.930 1.00 45.28 139 THR A N 1
ATOM 1106 C CA . THR A 1 139 ? -16.430 19.816 -7.162 1.00 45.28 139 THR A CA 1
ATOM 1107 C C . THR A 1 139 ? -16.635 19.874 -5.638 1.00 45.28 139 THR A C 1
ATOM 1109 O O . THR A 1 139 ? -16.051 20.718 -4.963 1.00 45.28 139 THR A O 1
ATOM 1112 N N . THR A 1 140 ? -17.452 18.990 -5.064 1.00 43.81 140 THR A N 1
ATOM 1113 C CA . THR A 1 140 ? -17.790 18.974 -3.631 1.00 43.81 140 THR A CA 1
ATOM 1114 C C . THR A 1 140 ? -17.595 17.608 -2.975 1.00 43.81 140 THR A C 1
ATOM 1116 O O . THR A 1 140 ? -18.180 17.367 -1.921 1.00 43.81 140 THR A O 1
ATOM 1119 N N . ALA A 1 141 ? -16.820 16.697 -3.571 1.00 48.34 141 ALA A N 1
ATOM 1120 C CA . ALA A 1 141 ? -16.438 15.458 -2.900 1.00 48.34 141 ALA A CA 1
ATOM 1121 C C . ALA A 1 141 ? -15.495 15.794 -1.734 1.00 48.34 141 ALA A C 1
ATOM 1123 O O . ALA A 1 141 ? -14.282 15.889 -1.885 1.00 48.34 141 ALA A O 1
ATOM 1124 N N . THR A 1 142 ? -16.070 16.047 -0.562 1.00 48.41 142 THR A N 1
ATOM 1125 C CA . THR A 1 142 ? -15.338 16.111 0.697 1.00 48.41 142 THR A CA 1
ATOM 1126 C C . THR A 1 142 ? -14.554 14.810 0.830 1.00 48.41 142 THR A C 1
ATOM 1128 O O . THR A 1 142 ? -15.152 13.738 0.749 1.00 48.41 142 THR A O 1
ATOM 1131 N N . LEU A 1 143 ? -13.234 14.891 1.021 1.00 53.75 143 LEU A N 1
ATOM 1132 C CA . LEU A 1 143 ? -12.418 13.743 1.411 1.00 53.75 143 LEU A CA 1
ATOM 1133 C C . LEU A 1 143 ? -12.937 13.246 2.756 1.00 53.75 143 LEU A C 1
ATOM 1135 O O . LEU A 1 143 ? -12.611 13.780 3.815 1.00 53.75 143 LEU A O 1
ATOM 1139 N N . THR A 1 144 ? -13.844 12.282 2.697 1.00 55.91 144 THR A N 1
ATOM 1140 C CA . THR A 1 144 ? -14.359 11.625 3.885 1.00 55.91 144 THR A CA 1
ATOM 1141 C C . THR A 1 144 ? -13.397 10.524 4.283 1.00 55.91 144 THR A C 1
ATOM 1143 O O . THR A 1 144 ? -12.582 10.057 3.487 1.00 55.91 144 THR A O 1
ATOM 1146 N N . HIS A 1 145 ? -13.552 10.091 5.521 1.00 52.09 145 HIS A N 1
ATOM 1147 C CA . HIS A 1 145 ? -12.972 8.881 6.071 1.00 52.09 145 HIS A CA 1
ATOM 1148 C C . HIS A 1 145 ? -13.110 7.627 5.172 1.00 52.09 145 HIS A C 1
ATOM 1150 O O . HIS A 1 145 ? -12.286 6.723 5.229 1.00 52.09 145 HIS A O 1
ATOM 1156 N N . GLU A 1 146 ? -14.123 7.614 4.301 1.00 59.03 146 GLU A N 1
ATOM 1157 C CA . GLU A 1 146 ? -14.470 6.518 3.388 1.00 59.03 146 GLU A CA 1
ATOM 1158 C C . GLU A 1 146 ? -13.744 6.586 2.035 1.00 59.03 146 GLU A C 1
ATOM 1160 O O . GLU A 1 146 ? -14.016 5.795 1.128 1.00 59.03 146 GLU A O 1
ATOM 1165 N N . SER A 1 147 ? -12.851 7.561 1.845 1.00 80.81 147 SER A N 1
ATOM 1166 C CA . SER A 1 147 ? -12.197 7.765 0.553 1.00 80.81 147 SER A CA 1
ATOM 1167 C C . SER A 1 147 ? -11.269 6.591 0.230 1.00 80.81 147 SER A C 1
ATOM 1169 O O . SER A 1 147 ? -10.321 6.293 0.955 1.00 80.81 147 SER A O 1
ATOM 1171 N N . SER A 1 148 ? -11.531 5.911 -0.883 1.00 89.25 148 SER A N 1
ATOM 1172 C CA . SER A 1 148 ? -10.762 4.731 -1.284 1.00 89.25 148 SER A CA 1
ATOM 1173 C C . SER A 1 148 ? -9.586 5.109 -2.183 1.00 89.25 148 SER A C 1
ATOM 1175 O O . SER A 1 148 ? -9.753 5.867 -3.139 1.00 89.25 148 SER A O 1
ATOM 1177 N N . PHE A 1 149 ? -8.413 4.548 -1.903 1.00 92.00 149 PHE A N 1
ATOM 1178 C CA . PHE A 1 149 ? -7.190 4.705 -2.683 1.00 92.00 149 PHE A CA 1
ATOM 1179 C C . PHE A 1 149 ? -7.300 3.910 -3.991 1.00 92.00 149 PHE A C 1
ATOM 1181 O O . PHE A 1 149 ? -7.567 2.708 -3.985 1.00 92.00 149 PHE A O 1
ATOM 1188 N N . LYS A 1 150 ? -7.113 4.588 -5.125 1.00 91.56 150 LYS A N 1
ATOM 1189 C CA . LYS A 1 150 ? -7.341 4.048 -6.476 1.00 91.56 150 LYS A CA 1
ATOM 1190 C C . LYS A 1 150 ? -6.075 3.992 -7.322 1.00 91.56 150 LYS A C 1
ATOM 1192 O O . LYS A 1 150 ? -5.998 3.181 -8.244 1.00 91.56 150 LYS A O 1
ATOM 1197 N N . HIS A 1 151 ? -5.083 4.821 -7.022 1.00 88.62 151 HIS A N 1
ATOM 1198 C CA . HIS A 1 151 ? -3.952 5.041 -7.913 1.00 88.62 151 HIS A CA 1
ATOM 1199 C C . HIS A 1 151 ? -2.621 4.980 -7.154 1.00 88.62 151 HIS A C 1
ATOM 1201 O O . HIS A 1 151 ? -2.266 5.909 -6.436 1.00 88.62 151 HIS A O 1
ATOM 1207 N N . LEU A 1 152 ? -1.861 3.889 -7.321 1.00 89.38 152 LEU A N 1
ATOM 1208 C CA . LEU A 1 152 ? -0.509 3.757 -6.763 1.00 89.38 152 LEU A CA 1
ATOM 1209 C C . LEU A 1 152 ? 0.522 4.153 -7.820 1.00 89.38 152 LEU A C 1
ATOM 1211 O O . LEU A 1 152 ? 0.880 3.353 -8.684 1.00 89.38 152 LEU A O 1
ATOM 1215 N N . TRP A 1 153 ? 0.981 5.398 -7.756 1.00 85.69 153 TRP A N 1
ATOM 1216 C CA . TRP A 1 153 ? 1.785 6.046 -8.792 1.00 85.69 153 TRP A CA 1
ATOM 1217 C C . TRP A 1 153 ? 3.134 6.501 -8.248 1.00 85.69 153 TRP A C 1
ATOM 1219 O O . TRP A 1 153 ? 3.248 7.543 -7.609 1.00 85.69 153 TRP A O 1
ATOM 1229 N N . MET A 1 154 ? 4.167 5.700 -8.508 1.00 81.50 154 MET A N 1
ATOM 1230 C CA . MET A 1 154 ? 5.480 5.825 -7.877 1.00 81.50 154 MET A CA 1
ATOM 1231 C C . MET A 1 154 ? 6.618 5.874 -8.906 1.00 81.50 154 MET A C 1
ATOM 1233 O O . MET A 1 154 ? 7.587 5.122 -8.814 1.00 81.50 154 MET A O 1
ATOM 1237 N N . TYR A 1 155 ? 6.509 6.760 -9.890 1.00 76.75 155 TYR A N 1
ATOM 1238 C CA . TYR A 1 155 ? 7.488 6.941 -10.965 1.00 76.75 155 TYR A CA 1
ATOM 1239 C C . TYR A 1 155 ? 8.826 7.466 -10.440 1.00 76.75 155 TYR A C 1
ATOM 1241 O O . TYR A 1 155 ? 8.848 8.372 -9.610 1.00 76.75 155 TYR A O 1
ATOM 1249 N N . THR A 1 156 ? 9.948 6.943 -10.946 1.00 76.88 156 THR A N 1
ATOM 1250 C CA . THR A 1 156 ? 11.300 7.506 -10.711 1.00 76.88 156 THR A CA 1
ATOM 1251 C C . THR A 1 156 ? 11.663 7.735 -9.231 1.00 76.88 156 THR A C 1
ATOM 1253 O O . THR A 1 156 ? 12.502 8.568 -8.901 1.00 76.88 156 THR A O 1
ATOM 1256 N N . ASN A 1 157 ? 11.071 6.963 -8.314 1.00 75.56 157 ASN A N 1
ATOM 1257 C CA . ASN A 1 157 ? 11.209 7.146 -6.862 1.00 75.56 157 ASN A CA 1
ATOM 1258 C C . ASN A 1 157 ? 12.375 6.360 -6.246 1.00 75.56 157 ASN A C 1
ATOM 1260 O O . ASN A 1 157 ? 12.501 6.272 -5.025 1.00 75.56 157 ASN A O 1
ATOM 1264 N N . ARG A 1 158 ? 13.243 5.768 -7.080 1.00 81.88 158 ARG A N 1
ATOM 1265 C CA . ARG A 1 158 ? 14.379 4.935 -6.647 1.00 81.88 158 ARG A CA 1
ATOM 1266 C C . ARG A 1 158 ? 13.945 3.844 -5.657 1.00 81.88 158 ARG A C 1
ATOM 1268 O O . ARG A 1 158 ? 14.682 3.525 -4.718 1.00 81.88 158 ARG A O 1
ATOM 1275 N N . LEU A 1 159 ? 12.750 3.286 -5.862 1.00 87.12 159 LEU A N 1
ATOM 1276 C CA . LEU A 1 159 ? 12.222 2.211 -5.029 1.00 87.12 159 LEU A CA 1
ATOM 1277 C C . LEU A 1 159 ? 13.185 1.026 -5.054 1.00 87.12 159 LEU A C 1
ATOM 1279 O O . LEU A 1 159 ? 13.669 0.633 -6.118 1.00 87.12 159 LEU A O 1
ATOM 1283 N N . ASP A 1 160 ? 13.473 0.486 -3.873 1.00 91.75 160 ASP A N 1
ATOM 1284 C CA . ASP A 1 160 ? 14.414 -0.612 -3.666 1.00 91.75 160 ASP A CA 1
ATOM 1285 C C . ASP A 1 160 ? 13.755 -1.668 -2.786 1.00 91.75 160 ASP A C 1
ATOM 1287 O O . ASP A 1 160 ? 13.513 -1.419 -1.607 1.00 91.75 160 ASP A O 1
ATOM 1291 N N . GLY A 1 161 ? 13.430 -2.821 -3.370 1.00 93.81 161 GLY A N 1
ATOM 1292 C CA . GLY A 1 161 ? 12.688 -3.871 -2.678 1.00 93.81 161 GLY A CA 1
ATOM 1293 C C . GLY A 1 161 ? 11.679 -4.569 -3.580 1.00 93.81 161 GLY A C 1
ATOM 1294 O O . GLY A 1 161 ? 11.964 -4.765 -4.760 1.00 93.81 161 GLY A O 1
ATOM 1295 N N . THR A 1 162 ? 10.530 -4.970 -3.041 1.00 94.31 162 THR A N 1
ATOM 1296 C CA . THR A 1 162 ? 9.543 -5.824 -3.732 1.00 94.31 162 THR A CA 1
ATOM 1297 C C . THR A 1 162 ? 8.121 -5.304 -3.561 1.00 94.31 162 THR A C 1
ATOM 1299 O O . THR A 1 162 ? 7.844 -4.563 -2.625 1.00 94.31 162 THR A O 1
ATOM 1302 N N . PHE A 1 163 ? 7.197 -5.734 -4.421 1.00 93.88 163 PHE A N 1
ATOM 1303 C CA . PHE A 1 163 ? 5.770 -5.550 -4.160 1.00 93.88 163 PHE A CA 1
ATOM 1304 C C . PHE A 1 163 ? 5.294 -6.530 -3.073 1.00 93.88 163 PHE A C 1
ATOM 1306 O O . PHE A 1 163 ? 5.518 -7.732 -3.224 1.00 93.88 163 PHE A O 1
ATOM 1313 N N . PRO A 1 164 ? 4.657 -6.058 -1.986 1.00 96.06 164 PRO A N 1
ATOM 1314 C CA . PRO A 1 164 ? 4.083 -6.933 -0.972 1.00 96.06 164 PRO A CA 1
ATOM 1315 C C . PRO A 1 164 ? 2.724 -7.480 -1.431 1.00 96.06 164 PRO A C 1
ATOM 1317 O O . PRO A 1 164 ? 1.994 -6.810 -2.168 1.00 96.06 164 PRO A O 1
ATOM 1320 N N . MET A 1 165 ? 2.354 -8.673 -0.956 1.00 96.88 165 MET A N 1
ATOM 1321 C CA . MET A 1 165 ? 1.040 -9.270 -1.246 1.00 96.88 165 MET A CA 1
ATOM 1322 C C . MET A 1 165 ? -0.115 -8.406 -0.717 1.00 96.88 165 MET A C 1
ATOM 1324 O O . MET A 1 165 ? -1.207 -8.408 -1.283 1.00 96.88 165 MET A O 1
ATOM 1328 N N . GLU A 1 166 ? 0.139 -7.605 0.322 1.00 98.00 166 GLU A N 1
ATOM 1329 C CA . GLU A 1 166 ? -0.810 -6.688 0.956 1.00 98.00 166 GLU A CA 1
ATOM 1330 C C . GLU A 1 166 ? -1.344 -5.599 0.010 1.00 98.00 166 GLU A C 1
ATOM 1332 O O . GLU A 1 166 ? -2.358 -4.981 0.318 1.00 98.00 166 GLU A O 1
ATOM 1337 N N . ILE A 1 167 ? -0.748 -5.389 -1.174 1.00 96.75 167 ILE A N 1
ATOM 1338 C CA . ILE A 1 167 ? -1.358 -4.546 -2.224 1.00 96.75 167 ILE A CA 1
ATOM 1339 C C . ILE A 1 167 ? -2.766 -5.027 -2.589 1.00 96.75 167 ILE A C 1
ATOM 1341 O O . ILE A 1 167 ? -3.626 -4.210 -2.916 1.00 96.75 167 ILE A O 1
ATOM 1345 N N . SER A 1 168 ? -3.030 -6.329 -2.458 1.00 96.12 168 SER A N 1
ATOM 1346 C CA . SER A 1 168 ? -4.360 -6.917 -2.630 1.00 96.12 168 SER A CA 1
ATOM 1347 C C . SER A 1 168 ? -5.422 -6.354 -1.676 1.00 96.12 168 SER A C 1
ATOM 1349 O O . SER A 1 168 ? -6.613 -6.498 -1.936 1.00 96.12 168 SER A O 1
ATOM 1351 N N . PHE A 1 169 ? -5.043 -5.678 -0.589 1.00 97.56 169 PHE A N 1
ATOM 1352 C CA . PHE A 1 169 ? -6.007 -5.084 0.343 1.00 97.56 169 PHE A CA 1
ATOM 1353 C C . PHE A 1 169 ? -6.586 -3.763 -0.179 1.00 97.56 169 PHE A C 1
ATOM 1355 O O . PHE A 1 169 ? -7.624 -3.309 0.299 1.00 97.56 169 PHE A O 1
ATOM 1362 N N . LEU A 1 170 ? -5.967 -3.159 -1.198 1.00 96.19 170 LEU A N 1
ATOM 1363 C CA . LEU A 1 170 ? -6.456 -1.953 -1.861 1.00 96.19 170 LEU A CA 1
ATOM 1364 C C . LEU A 1 170 ? -7.553 -2.314 -2.876 1.00 96.19 170 LEU A C 1
ATOM 1366 O O . LEU A 1 170 ? -7.382 -2.167 -4.077 1.00 96.19 170 LEU A O 1
ATOM 1370 N N . GLN A 1 171 ? -8.708 -2.789 -2.410 1.00 93.75 171 GLN A N 1
ATOM 1371 C CA . GLN A 1 171 ? -9.787 -3.331 -3.262 1.00 93.75 171 GLN A CA 1
ATOM 1372 C C . GLN A 1 171 ? -10.364 -2.333 -4.291 1.00 93.75 171 GLN A C 1
ATOM 1374 O O . GLN A 1 171 ? -10.977 -2.726 -5.284 1.00 93.75 171 GLN A O 1
ATOM 1379 N N . SER A 1 172 ? -10.160 -1.030 -4.075 1.00 93.94 172 SER A N 1
ATOM 1380 C CA . SER A 1 172 ? -10.554 0.035 -5.012 1.00 93.94 172 SER A CA 1
ATOM 1381 C C . SER A 1 172 ? -9.458 0.432 -6.007 1.00 93.94 172 SER A C 1
ATOM 1383 O O . SER A 1 172 ? -9.668 1.350 -6.802 1.00 93.94 172 SER A O 1
ATOM 1385 N N . LEU A 1 173 ? -8.295 -0.221 -5.967 1.00 93.94 173 LEU A N 1
ATOM 1386 C CA . LEU A 1 173 ? -7.157 0.104 -6.814 1.00 93.94 173 LEU A CA 1
ATOM 1387 C C . LEU A 1 173 ? -7.498 -0.139 -8.287 1.00 93.94 173 LEU A C 1
ATOM 1389 O O . LEU A 1 173 ? -7.934 -1.220 -8.669 1.00 93.94 173 LEU A O 1
ATOM 1393 N N . ARG A 1 174 ? -7.284 0.892 -9.102 1.00 91.81 174 ARG A N 1
ATOM 1394 C CA . ARG A 1 174 ? -7.527 0.905 -10.547 1.00 91.81 174 ARG A CA 1
ATOM 1395 C C . ARG A 1 174 ? -6.256 0.929 -11.359 1.00 91.81 174 ARG A C 1
ATOM 1397 O O . ARG A 1 174 ? -6.226 0.422 -12.474 1.00 91.81 174 ARG A O 1
ATOM 1404 N N . SER A 1 175 ? -5.196 1.514 -10.816 1.00 89.38 175 SER A N 1
ATOM 1405 C CA . SER A 1 175 ? -3.937 1.595 -11.540 1.00 89.38 175 SER A CA 1
ATOM 1406 C C . SER A 1 175 ? -2.731 1.495 -10.626 1.00 89.38 175 SER A C 1
ATOM 1408 O O . SER A 1 175 ? -2.655 2.203 -9.617 1.00 89.38 175 SER A O 1
ATOM 1410 N N . ILE A 1 176 ? -1.752 0.704 -11.053 1.00 90.25 176 ILE A N 1
ATOM 1411 C CA . ILE A 1 176 ? -0.419 0.643 -10.462 1.00 90.25 176 ILE A CA 1
ATOM 1412 C C . ILE A 1 176 ? 0.583 1.112 -11.505 1.00 90.25 176 ILE A C 1
ATOM 1414 O O . ILE A 1 176 ? 0.609 0.612 -12.628 1.00 90.25 176 ILE A O 1
ATOM 1418 N N . SER A 1 177 ? 1.450 2.041 -11.125 1.00 87.56 177 SER A N 1
ATOM 1419 C CA . SER A 1 177 ? 2.610 2.387 -11.928 1.00 87.56 177 SER A CA 1
ATOM 1420 C C . SER A 1 177 ? 3.834 2.615 -11.057 1.00 87.56 177 SER A C 1
ATOM 1422 O O . SER A 1 177 ? 3.812 3.430 -10.136 1.00 87.56 177 SER A O 1
ATOM 1424 N N . ALA A 1 178 ? 4.920 1.919 -11.377 1.00 87.06 178 ALA A N 1
ATOM 1425 C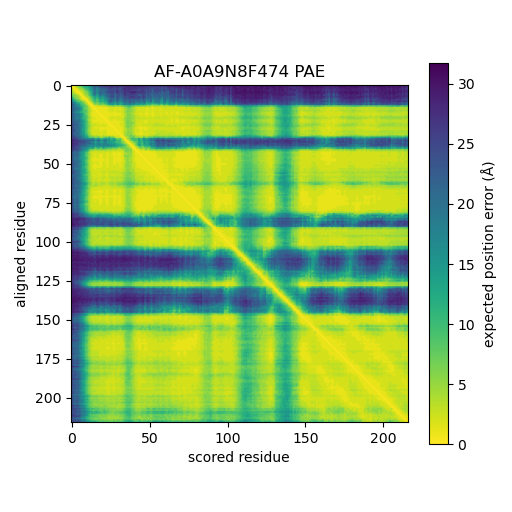 CA . ALA A 1 178 ? 6.222 2.079 -10.728 1.00 87.06 178 ALA A CA 1
ATOM 1426 C C .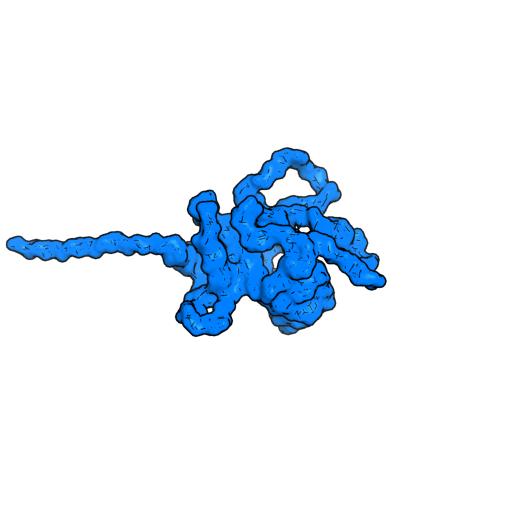 ALA A 1 178 ? 7.351 2.218 -11.757 1.00 87.06 178 ALA A C 1
ATOM 1428 O O . ALA A 1 178 ? 8.482 1.805 -11.512 1.00 87.06 178 ALA A O 1
ATOM 1429 N N . TYR A 1 179 ? 7.039 2.807 -12.909 1.00 83.44 179 TYR A N 1
ATOM 1430 C CA . TYR A 1 179 ? 7.984 3.101 -13.982 1.00 83.44 179 TYR A CA 1
ATOM 1431 C C . TYR A 1 179 ? 9.312 3.706 -13.485 1.00 83.44 179 TYR A C 1
ATOM 1433 O O . TYR A 1 179 ? 9.328 4.595 -12.628 1.00 83.44 179 TYR A O 1
ATOM 1441 N N . MET A 1 180 ? 10.427 3.244 -14.065 1.00 84.69 180 MET A N 1
ATOM 1442 C CA . MET A 1 180 ? 11.791 3.698 -13.748 1.00 84.69 180 MET A CA 1
ATOM 1443 C C . MET A 1 180 ? 12.182 3.538 -12.273 1.00 84.69 180 MET A C 1
ATOM 1445 O O . MET A 1 180 ? 12.756 4.432 -11.650 1.00 84.69 180 MET A O 1
ATOM 1449 N N . ASN A 1 181 ? 11.941 2.350 -11.722 1.00 87.25 181 ASN A N 1
ATOM 1450 C CA . ASN A 1 181 ? 12.513 1.936 -10.444 1.00 87.25 181 ASN A CA 1
ATOM 1451 C C . ASN A 1 181 ? 13.389 0.692 -10.631 1.00 87.25 181 ASN A C 1
ATOM 1453 O O . ASN A 1 181 ? 12.937 -0.425 -10.379 1.00 87.25 181 ASN A O 1
ATOM 1457 N N . PRO A 1 182 ? 14.662 0.849 -11.036 1.00 90.88 182 PRO A N 1
ATOM 1458 C CA . PRO A 1 182 ? 15.512 -0.280 -11.414 1.00 90.88 182 PRO A CA 1
ATOM 1459 C C . PRO A 1 182 ? 15.867 -1.207 -10.246 1.00 90.88 182 PRO A C 1
ATOM 1461 O O . PRO A 1 182 ? 16.326 -2.321 -10.475 1.00 90.88 182 PRO A O 1
ATOM 1464 N N . LYS A 1 183 ? 15.674 -0.780 -8.992 1.00 92.12 183 LYS A N 1
ATOM 1465 C CA . LYS A 1 183 ? 15.901 -1.619 -7.804 1.00 92.12 183 LYS A CA 1
ATOM 1466 C C . LYS A 1 183 ? 14.626 -2.258 -7.251 1.00 92.12 183 LYS A C 1
ATOM 1468 O O . LYS A 1 183 ? 14.722 -3.074 -6.329 1.00 92.12 183 LYS A O 1
ATOM 1473 N N . LEU A 1 184 ? 13.466 -1.933 -7.825 1.00 92.81 184 LEU A N 1
ATOM 1474 C CA . LEU A 1 184 ? 12.220 -2.636 -7.564 1.00 92.81 184 LEU A CA 1
ATOM 1475 C C . LEU A 1 184 ? 12.280 -3.974 -8.300 1.00 92.81 184 LEU A C 1
ATOM 1477 O O . LEU A 1 184 ? 12.442 -4.017 -9.520 1.00 92.81 184 LEU A O 1
ATOM 1481 N N . ARG A 1 185 ? 12.252 -5.058 -7.533 1.00 94.88 185 ARG A N 1
ATOM 1482 C CA . ARG A 1 185 ? 12.573 -6.420 -7.964 1.00 94.88 185 ARG A CA 1
ATOM 1483 C C . ARG A 1 185 ? 11.548 -7.424 -7.441 1.00 94.88 185 ARG A C 1
ATOM 1485 O O . ARG A 1 185 ? 10.557 -7.048 -6.820 1.00 94.88 185 ARG A O 1
ATOM 1492 N N . GLY A 1 186 ? 11.812 -8.706 -7.685 1.00 93.75 186 GLY A N 1
ATOM 1493 C CA . GLY A 1 186 ? 10.931 -9.804 -7.289 1.00 93.75 186 GLY A CA 1
ATOM 1494 C C . GLY A 1 186 ? 9.748 -9.976 -8.239 1.00 93.75 186 GLY A C 1
ATOM 1495 O O . GLY A 1 186 ? 9.581 -9.208 -9.191 1.00 93.75 186 GLY A O 1
ATOM 1496 N N . SER A 1 187 ? 8.946 -11.005 -7.982 1.00 93.69 187 SER A N 1
ATOM 1497 C CA . SER A 1 187 ? 7.722 -11.280 -8.730 1.00 93.69 187 SER A CA 1
ATOM 1498 C C . SER A 1 187 ? 6.590 -10.345 -8.328 1.00 93.69 187 SER A C 1
ATOM 1500 O O . SER A 1 187 ? 6.531 -9.864 -7.197 1.00 93.69 187 SER A O 1
ATOM 1502 N N . ILE A 1 188 ? 5.671 -10.111 -9.263 1.00 93.19 188 ILE A N 1
ATOM 1503 C CA . ILE A 1 188 ? 4.374 -9.513 -8.948 1.00 93.19 188 ILE A CA 1
ATOM 1504 C C . ILE A 1 188 ? 3.597 -10.555 -8.119 1.00 93.19 188 ILE A C 1
ATOM 1506 O O . ILE A 1 188 ? 3.546 -11.713 -8.542 1.00 93.19 188 ILE A O 1
ATOM 1510 N N . PRO A 1 189 ? 3.048 -10.200 -6.945 1.00 94.19 189 PRO A N 1
ATOM 1511 C CA . PRO A 1 189 ? 2.287 -11.138 -6.117 1.00 94.19 189 PRO A CA 1
ATOM 1512 C C . PRO A 1 189 ? 1.043 -11.636 -6.863 1.00 94.19 189 PRO A C 1
ATOM 1514 O O . PRO A 1 189 ? 0.363 -10.842 -7.513 1.00 94.19 189 PRO A O 1
ATOM 1517 N N . THR A 1 190 ? 0.730 -12.931 -6.770 1.00 95.81 190 THR A N 1
ATOM 1518 C CA . THR A 1 190 ? -0.450 -13.526 -7.431 1.00 95.81 190 THR A CA 1
ATOM 1519 C C . THR A 1 190 ? -1.757 -13.022 -6.827 1.00 95.81 190 THR A C 1
ATOM 1521 O O . THR A 1 190 ? -2.780 -12.962 -7.505 1.00 95.81 190 THR A O 1
ATOM 1524 N N . GLU A 1 191 ? -1.713 -12.553 -5.580 1.00 96.12 191 GLU A N 1
ATOM 1525 C CA . GLU A 1 191 ? -2.822 -11.901 -4.890 1.00 96.12 191 GLU A CA 1
ATOM 1526 C C . GLU A 1 191 ? -3.314 -10.644 -5.614 1.00 96.12 191 GLU A C 1
ATOM 1528 O O . GLU A 1 191 ? -4.434 -10.209 -5.372 1.00 96.12 191 GLU A O 1
ATOM 1533 N N . ILE A 1 192 ? -2.544 -10.074 -6.548 1.00 94.69 192 ILE A N 1
ATOM 1534 C CA . ILE A 1 192 ? -3.030 -8.985 -7.403 1.00 94.69 192 ILE A CA 1
ATOM 1535 C C . ILE A 1 192 ? -4.311 -9.366 -8.166 1.00 94.69 192 ILE A C 1
ATOM 1537 O O . ILE A 1 192 ? -5.129 -8.497 -8.453 1.00 94.69 192 ILE A O 1
ATOM 1541 N N . GLY A 1 193 ? -4.527 -10.661 -8.418 1.00 95.12 193 GLY A N 1
ATOM 1542 C CA . GLY A 1 193 ? -5.707 -11.193 -9.093 1.00 95.12 193 GLY A CA 1
ATOM 1543 C C . GLY A 1 193 ? -7.038 -10.956 -8.378 1.00 95.12 193 GLY A C 1
ATOM 1544 O O . GLY A 1 193 ? -8.090 -11.058 -9.003 1.00 95.12 193 GLY A O 1
ATOM 1545 N N . VAL A 1 194 ? -7.033 -10.617 -7.081 1.00 96.38 194 VAL A N 1
ATOM 1546 C CA . VAL A 1 194 ? -8.283 -10.265 -6.378 1.00 96.38 194 VAL A CA 1
ATOM 1547 C C . VAL A 1 194 ? -8.720 -8.818 -6.626 1.00 96.38 194 VAL A C 1
ATOM 1549 O O . VAL A 1 194 ? -9.837 -8.446 -6.267 1.00 96.38 194 VAL A O 1
ATOM 1552 N N . LEU A 1 195 ? -7.869 -7.984 -7.237 1.00 96.00 195 LEU A N 1
ATOM 1553 C CA . LEU A 1 195 ? -8.153 -6.575 -7.509 1.00 96.00 195 LEU A CA 1
ATOM 1554 C C . LEU A 1 195 ? -9.024 -6.420 -8.762 1.00 96.00 195 LEU A C 1
ATOM 1556 O O . LEU A 1 195 ? -8.569 -6.000 -9.819 1.00 96.00 195 LEU A O 1
ATOM 1560 N N . THR A 1 196 ? -10.312 -6.725 -8.629 1.00 94.81 196 THR A N 1
ATOM 1561 C CA . THR A 1 196 ? -11.282 -6.718 -9.746 1.00 94.81 196 THR A CA 1
ATOM 1562 C C . THR A 1 196 ? -11.505 -5.354 -10.412 1.00 94.81 196 THR A C 1
ATOM 1564 O O . THR A 1 196 ? -12.020 -5.299 -11.525 1.00 94.81 196 THR A O 1
ATOM 1567 N N . ASN A 1 197 ? -11.118 -4.256 -9.753 1.00 92.94 197 ASN A N 1
ATOM 1568 C CA . ASN A 1 197 ? -11.181 -2.898 -10.302 1.00 92.94 197 ASN A CA 1
ATOM 1569 C C . ASN A 1 197 ? -9.896 -2.474 -11.029 1.00 92.94 197 ASN A C 1
ATOM 1571 O O . ASN A 1 197 ? -9.836 -1.349 -11.522 1.00 92.94 197 ASN A O 1
ATOM 1575 N N . LEU A 1 198 ? -8.860 -3.318 -11.055 1.00 92.44 198 LEU A N 1
ATOM 1576 C CA . LEU A 1 198 ? -7.562 -2.972 -11.615 1.00 92.44 198 LEU A CA 1
ATOM 1577 C C . LEU A 1 198 ? -7.637 -2.945 -13.146 1.00 92.44 198 LEU A C 1
ATOM 1579 O O . LEU A 1 198 ? -7.872 -3.956 -13.796 1.00 92.44 198 LEU A O 1
ATOM 1583 N N . GLU A 1 199 ? -7.427 -1.766 -13.717 1.00 90.31 199 GLU A N 1
ATOM 1584 C CA . GLU A 1 199 ? -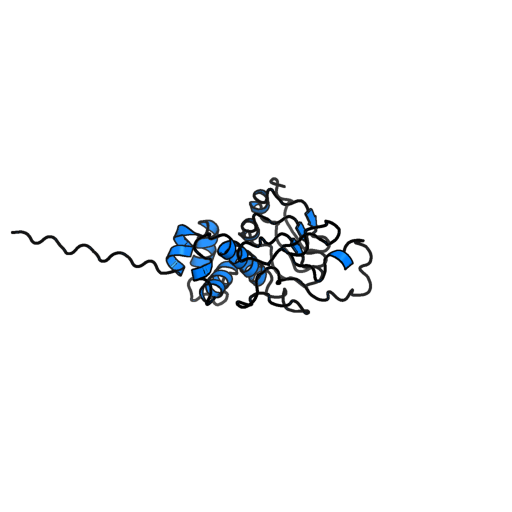7.518 -1.498 -15.155 1.00 90.31 199 GLU A CA 1
ATOM 1585 C C . GLU A 1 199 ? -6.127 -1.417 -15.803 1.00 90.31 199 GLU A C 1
ATOM 1587 O O . GLU A 1 199 ? -5.969 -1.693 -16.991 1.00 90.31 199 GLU A O 1
ATOM 1592 N N . PHE A 1 200 ? -5.108 -1.011 -15.035 1.00 86.69 200 PHE A N 1
ATOM 1593 C CA . PHE A 1 200 ? -3.795 -0.677 -15.580 1.00 86.69 200 PHE A CA 1
ATOM 1594 C C . PHE A 1 200 ? -2.635 -1.048 -14.649 1.00 86.69 200 PHE A C 1
ATOM 1596 O O . PHE A 1 200 ? -2.615 -0.679 -13.473 1.00 86.69 200 PHE A O 1
ATOM 1603 N N . ILE A 1 201 ? -1.614 -1.709 -15.202 1.00 88.69 201 ILE A N 1
ATOM 1604 C CA . ILE A 1 201 ? -0.335 -1.967 -14.531 1.00 88.69 201 ILE A CA 1
ATOM 1605 C C . ILE A 1 201 ? 0.809 -1.552 -15.460 1.00 88.69 201 ILE A C 1
ATOM 1607 O O . ILE A 1 201 ? 0.967 -2.111 -16.544 1.00 88.69 201 ILE A O 1
ATOM 1611 N N . ALA A 1 202 ? 1.652 -0.622 -15.010 1.00 8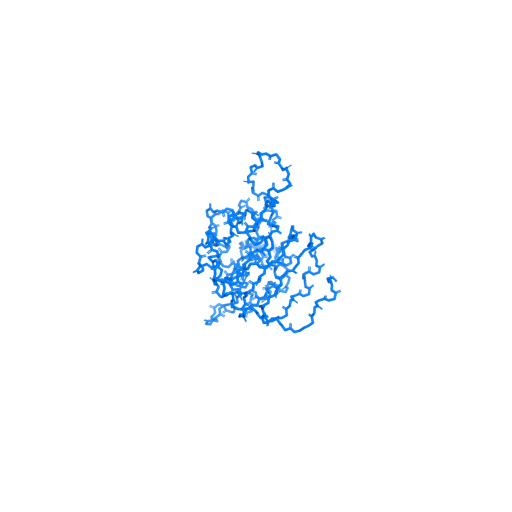7.25 202 ALA A N 1
ATOM 1612 C CA . ALA A 1 202 ? 2.872 -0.227 -15.708 1.00 87.25 202 ALA A CA 1
ATOM 1613 C C . ALA A 1 202 ? 4.108 -0.356 -14.815 1.00 87.25 202 ALA A C 1
ATOM 1615 O O . ALA A 1 202 ? 4.358 0.457 -13.926 1.00 87.25 202 ALA A O 1
ATOM 1616 N N . LEU A 1 203 ? 4.945 -1.346 -15.125 1.00 89.00 203 LEU A N 1
ATOM 1617 C CA . LEU A 1 203 ? 6.232 -1.571 -14.463 1.00 89.00 203 LEU A CA 1
ATOM 1618 C C . LEU A 1 203 ? 7.450 -1.523 -15.422 1.00 89.00 203 LEU A C 1
ATOM 1620 O O . LEU A 1 203 ? 8.358 -2.344 -15.262 1.00 89.00 203 LEU A O 1
ATOM 1624 N N . PRO A 1 204 ? 7.522 -0.628 -16.441 1.00 86.12 204 PRO A N 1
ATOM 1625 C CA . PRO A 1 204 ? 8.700 -0.578 -17.304 1.00 86.12 204 PRO A CA 1
ATOM 1626 C C . PRO A 1 204 ? 9.934 -0.104 -16.535 1.00 86.12 204 PRO A C 1
ATOM 1628 O O . PRO A 1 204 ? 9.845 0.746 -15.646 1.00 86.12 204 PRO A O 1
ATOM 1631 N N . TYR A 1 205 ? 11.104 -0.595 -16.944 1.00 88.56 205 TYR A N 1
ATOM 1632 C CA . TYR A 1 205 ? 12.394 -0.229 -16.345 1.00 88.56 205 TYR A CA 1
ATOM 1633 C C . TYR A 1 205 ? 12.486 -0.541 -14.838 1.00 88.56 205 TYR A C 1
ATOM 1635 O O . TYR A 1 205 ? 13.127 0.181 -14.070 1.00 88.56 205 TYR A O 1
ATOM 1643 N N . CYS A 1 206 ? 11.858 -1.646 -14.432 1.00 90.88 206 CYS A N 1
ATOM 1644 C CA . CYS A 1 206 ? 12.033 -2.302 -13.138 1.00 90.88 206 CYS A CA 1
ATOM 1645 C C . CYS A 1 206 ? 12.777 -3.634 -13.306 1.00 90.88 206 CYS A C 1
ATOM 1647 O O . CYS A 1 206 ? 12.855 -4.180 -14.405 1.00 90.88 206 CYS A O 1
ATOM 1649 N N . SER A 1 207 ? 13.297 -4.180 -12.208 1.00 93.75 207 SER A N 1
ATOM 1650 C CA . SER A 1 207 ? 14.023 -5.460 -12.178 1.00 93.75 207 SER A CA 1
ATOM 1651 C C . SER A 1 207 ? 13.133 -6.618 -11.715 1.00 93.75 207 SER A C 1
ATOM 1653 O O . SER A 1 207 ? 13.569 -7.474 -10.940 1.00 93.75 207 SER A O 1
ATOM 1655 N N . HIS A 1 208 ? 11.865 -6.629 -12.139 1.00 88.00 208 HIS A N 1
ATOM 1656 C CA . HIS A 1 208 ? 10.941 -7.713 -11.810 1.00 88.00 208 HIS A CA 1
ATOM 1657 C C . HIS A 1 208 ? 11.412 -9.040 -12.404 1.00 88.00 208 HIS A C 1
ATOM 1659 O O . HIS A 1 208 ? 11.939 -9.101 -13.515 1.00 88.00 208 HIS A O 1
ATOM 1665 N N . THR A 1 209 ? 11.222 -10.106 -11.639 1.00 89.81 209 THR A N 1
ATOM 1666 C CA . THR A 1 209 ? 11.576 -11.477 -12.016 1.00 89.81 209 THR A CA 1
ATOM 1667 C C . THR A 1 209 ? 10.343 -12.376 -11.941 1.00 89.81 209 THR A C 1
ATOM 1669 O O . THR A 1 209 ? 9.304 -11.971 -11.429 1.00 89.81 209 THR A O 1
ATOM 1672 N N . GLY A 1 210 ? 10.441 -13.607 -12.445 1.00 87.19 210 GLY A N 1
ATOM 1673 C CA . GLY A 1 210 ? 9.305 -14.533 -12.492 1.00 87.19 210 GLY A CA 1
ATOM 1674 C C . GLY A 1 210 ? 8.391 -14.300 -13.696 1.00 87.19 210 GLY A C 1
ATOM 1675 O O . GLY A 1 210 ? 8.734 -13.571 -14.627 1.00 87.19 210 GLY A O 1
ATOM 1676 N N . THR A 1 211 ? 7.249 -14.980 -13.703 1.00 88.94 211 THR A N 1
ATOM 1677 C CA . THR A 1 211 ? 6.221 -14.841 -14.740 1.00 88.94 211 THR A CA 1
ATOM 1678 C C . THR A 1 211 ? 5.170 -13.826 -14.313 1.00 88.94 211 THR A C 1
ATOM 1680 O O . THR A 1 211 ? 4.994 -13.572 -13.122 1.00 88.94 211 THR A O 1
ATOM 1683 N N . LEU A 1 212 ? 4.442 -13.269 -15.283 1.00 87.06 212 LEU A N 1
ATOM 1684 C CA . LEU A 1 212 ? 3.208 -12.554 -14.969 1.00 87.06 212 LEU A CA 1
ATOM 1685 C C . LEU A 1 212 ? 2.250 -13.514 -14.235 1.00 87.06 212 LEU A C 1
ATOM 1687 O O . LEU A 1 212 ? 2.150 -14.673 -14.658 1.00 87.06 212 LEU A O 1
ATOM 1691 N N . PRO A 1 213 ? 1.591 -13.069 -13.147 1.00 89.12 213 PRO A N 1
ATOM 1692 C CA . PRO A 1 213 ? 0.536 -13.835 -12.497 1.00 89.12 213 PRO A CA 1
ATOM 1693 C C . PRO A 1 213 ? -0.522 -14.272 -13.508 1.00 89.12 213 PRO A C 1
ATOM 1695 O O . PRO A 1 213 ? -0.915 -13.491 -14.372 1.00 89.12 213 PRO A O 1
ATOM 1698 N N . THR A 1 214 ? -0.973 -15.521 -13.412 1.00 92.44 214 THR A N 1
ATOM 1699 C CA . THR A 1 214 ? -2.019 -16.068 -14.294 1.00 92.44 214 THR A CA 1
ATOM 1700 C C . THR A 1 214 ? -3.412 -15.536 -13.967 1.00 92.44 214 THR A C 1
ATOM 1702 O O . THR A 1 214 ? -4.361 -15.800 -14.696 1.00 92.44 214 THR A O 1
ATOM 1705 N N . GLU A 1 215 ? -3.533 -14.829 -12.851 1.00 91.50 215 GLU A N 1
ATOM 1706 C CA . GLU A 1 215 ? -4.751 -14.226 -12.338 1.00 91.50 215 GLU A CA 1
ATOM 1707 C C . GLU A 1 215 ? -5.048 -12.833 -12.934 1.00 91.50 215 GLU A C 1
ATOM 1709 O O . GLU A 1 215 ? -6.068 -12.246 -12.578 1.00 91.50 215 GLU A O 1
ATOM 1714 N N . LEU A 1 216 ? -4.167 -12.306 -13.801 1.00 81.00 216 LEU A N 1
ATOM 1715 C CA . LEU A 1 216 ? -4.314 -11.030 -14.523 1.00 81.00 216 LEU A CA 1
ATOM 1716 C C . LEU A 1 216 ? -4.982 -11.187 -15.897 1.00 81.00 216 LEU A C 1
ATOM 1718 O O . LEU A 1 216 ? -4.728 -12.209 -16.576 1.00 81.00 216 LEU A O 1
#

Foldseek 3Di:
DDDDPPDPDPPPQDPLNCCLPPQDPVVLSCLLVVQPVPPPQHQLLVQLSVLLVPQPCNVVQVPVSLQVLQSSLQSSQCVQQVVLLPVAQQPDNSNSVDRCLSRFDADPPPPPPPPPDPCPVQRHPGRQLDDGPVDDDPPPPDPDPPRAGAEAAAEQSLGAGENDLSVLSSLNHAEHAHHQNQRHEEADDLSVLNNPNHNYYYDPNYHYDDDHRPSD

Solvent-accessible surface area (backbone atoms only — not comparable to full-atom values): 12524 Å² total; per-residue (Å²): 133,88,79,77,76,81,76,76,75,80,84,81,73,47,72,67,55,44,40,48,73,72,68,43,57,70,71,58,30,45,51,31,57,78,42,73,89,71,54,97,70,70,38,31,51,31,52,16,50,61,52,53,74,68,37,93,60,41,81,82,38,53,83,78,38,56,55,45,41,38,51,38,22,54,36,19,40,34,47,32,18,67,50,25,72,53,77,53,72,24,44,56,68,95,38,84,92,49,64,72,50,53,49,38,44,28,74,72,69,73,66,97,77,79,80,86,54,98,54,54,86,67,56,58,76,46,47,25,48,56,77,60,86,89,58,91,68,76,97,73,76,69,89,49,91,81,65,51,55,23,46,50,60,47,54,62,38,64,30,37,35,39,64,52,56,48,58,40,53,38,56,57,25,29,34,42,31,38,32,49,11,64,52,28,25,51,43,65,45,58,49,53,45,70,27,81,51,53,77,44,79,42,63,55,61,38,45,62,41,85,65,82,46,86,58,111

Organism: NCBI:txid568900

Mean predicted aligned error: 9.46 Å

Nearest PDB structures (foldseek):
  5hz0-assembly1_B  TM=9.677E-01  e=7.482E-03  Arabidopsis thaliana
  6w78-assembly1_A  TM=8.274E-01  e=2.993E-02  Daucus carota
  8ikw-assembly1_A  TM=7.115E-01  e=4.297E-02  Phaseolus vulgaris
  5iyx-assembly1_A  TM=6.294E-01  e=7.852E-02  Arabidopsis thaliana
  1ogq-assembly1_A  TM=4.999E-01  e=2.498E-02  Phaseolus vulgaris

Sequence (216 aa):
MPTVPPTAPPTVFTTRGFILQTVLPDATARAVIGDDGDSAMPSPQSQALEWTLQDPSLETYLQDHQRFLQRFALATFYYSTNGNVSRGNNEKWLDYNHHECHWFAKDAQPDDQVTYLEDYDQMVNKNPCELPPNVTVPTTATLTHESSFKHLWMYTNRLDGTFPMEISFLQSLRSISAYMNPKLRGSIPTEIGVLTNLEFIALPYCSHTGTLPTEL

Radius of gyration: 19.67 Å; Cα contacts (8 Å, |Δi|>4): 351; chains: 1; bounding box: 39×48×73 Å

InterPro domains:
  IPR032675 Leucine-rich repeat domain superfamily [G3DSA:3.80.10.10] (70-216)
  IPR050647 Plant LRR receptor-like serine/threonine-protein kinases [PTHR48056] (135-216)

Secondary structure (DSSP, 8-state):
-PPPPPPPPP----HHHHIIIIIS-HHHHHHHHTS-S--SS--HHHHHHHHHHT-TTGGGTTTTSHHHHHHHHHHHHHHHTTTGGGSSS-B-TT-TTS-GGG-B-------TT----TTGGGTTT--TTS--TTS---TT----TTPPP-EEE-TT---EEE--GGGGG-TT--EEE-TT-TEEEEPPPGGGGG-TT--EEE-TT-EE-SPPPTT-